Protein AF-A0A9Q3I7W2-F1 (afdb_monomer)

Radius of gyration: 20.97 Å; Cα contacts (8 Å, |Δi|>4): 285; chains: 1; bounding box: 44×53×53 Å

Secondary structure (DSSP, 8-state):
-------HHHHHHHHTTSTT------EEEEE-SS--EEEE--TTEEEEEEEEEEEEETTT-PBP--GGG--EE-EEEEGGGTEEEEGGG-SSEEEEEE-TTTS-EEEPPEE--SSEEEEEEEEEEEHHHHHHHHHHHTTTTTSSS-TT-S-TTHHHHHHHHHTT--------

Structure (mmCIF, N/CA/C/O backbone):
data_AF-A0A9Q3I7W2-F1
#
_entry.id   AF-A0A9Q3I7W2-F1
#
loop_
_atom_site.group_PDB
_atom_site.id
_atom_site.type_symbol
_atom_site.label_atom_id
_atom_site.label_alt_id
_atom_site.label_comp_id
_atom_site.label_asym_id
_atom_site.label_entity_id
_atom_site.label_seq_id
_atom_site.pdbx_PDB_ins_code
_atom_site.Cartn_x
_atom_site.Cartn_y
_atom_site.Cartn_z
_atom_site.occupancy
_atom_site.B_iso_or_equiv
_atom_site.auth_seq_id
_atom_site.auth_comp_id
_atom_site.auth_asym_id
_atom_site.auth_atom_id
_atom_site.pdbx_PDB_model_num
ATOM 1 N N . MET A 1 1 ? -6.689 -24.444 -6.269 1.00 32.31 1 MET A N 1
ATOM 2 C CA . MET A 1 1 ? -5.997 -23.303 -6.906 1.00 32.31 1 MET A CA 1
ATOM 3 C C . MET A 1 1 ? -4.706 -23.071 -6.143 1.00 32.31 1 MET A C 1
ATOM 5 O O . MET A 1 1 ? -4.776 -22.846 -4.943 1.00 32.31 1 MET A O 1
ATOM 9 N N . GLY A 1 2 ? -3.554 -23.265 -6.788 1.00 27.47 2 GLY A N 1
ATOM 10 C CA . GLY A 1 2 ? -2.246 -23.126 -6.147 1.00 27.47 2 GLY A CA 1
ATOM 11 C C . GLY A 1 2 ? -1.858 -21.657 -6.016 1.00 27.47 2 GLY A C 1
ATOM 12 O O . GLY A 1 2 ? -1.945 -20.912 -6.988 1.00 27.47 2 GLY A O 1
ATOM 13 N N . VAL A 1 3 ? -1.456 -21.244 -4.817 1.00 25.06 3 VAL A N 1
ATOM 14 C CA . VAL A 1 3 ? -0.783 -19.959 -4.596 1.00 25.06 3 VAL A CA 1
ATOM 15 C C . VAL A 1 3 ? 0.577 -20.044 -5.300 1.00 25.06 3 VAL A C 1
ATOM 17 O O . VAL A 1 3 ? 1.286 -21.025 -5.063 1.00 25.06 3 VAL A O 1
ATOM 20 N N . PRO A 1 4 ? 0.960 -19.098 -6.176 1.00 33.66 4 PRO A N 1
ATOM 21 C CA . PRO A 1 4 ? 2.277 -19.134 -6.797 1.00 33.66 4 PRO A CA 1
ATOM 22 C C . PRO A 1 4 ? 3.355 -19.014 -5.712 1.00 33.66 4 PRO A C 1
ATOM 24 O O . PRO A 1 4 ? 3.443 -18.014 -4.999 1.00 33.66 4 PRO A O 1
ATOM 27 N N . TYR A 1 5 ? 4.145 -20.075 -5.570 1.00 33.31 5 TYR A N 1
ATOM 28 C CA . TYR A 1 5 ? 5.311 -20.133 -4.700 1.00 33.31 5 TYR A CA 1
ATOM 29 C C . TYR A 1 5 ? 6.445 -19.345 -5.361 1.00 33.31 5 TYR A C 1
ATOM 31 O O . TYR A 1 5 ? 6.911 -19.703 -6.443 1.00 33.31 5 TYR A O 1
ATOM 39 N N . PHE A 1 6 ? 6.863 -18.248 -4.730 1.00 38.53 6 PHE A N 1
ATOM 40 C CA . PHE A 1 6 ? 8.053 -17.507 -5.135 1.00 38.53 6 PHE A CA 1
ATOM 41 C C . PHE A 1 6 ? 9.289 -18.291 -4.689 1.00 38.53 6 PHE A C 1
ATOM 43 O O . PHE A 1 6 ? 9.706 -18.217 -3.534 1.00 38.53 6 PHE A O 1
ATOM 50 N N . ASP A 1 7 ? 9.861 -19.058 -5.611 1.00 36.22 7 ASP A N 1
ATOM 51 C CA . ASP A 1 7 ? 11.128 -19.741 -5.391 1.00 36.22 7 ASP A CA 1
ATOM 52 C C . ASP A 1 7 ? 12.282 -18.729 -5.465 1.00 36.22 7 ASP A C 1
ATOM 54 O O . ASP A 1 7 ? 12.631 -18.219 -6.536 1.00 36.22 7 ASP A O 1
ATOM 58 N N . GLN A 1 8 ? 12.871 -18.418 -4.308 1.00 39.00 8 GLN A N 1
ATOM 59 C CA . GLN A 1 8 ? 14.031 -17.529 -4.197 1.00 39.00 8 GLN A CA 1
ATOM 60 C C . GLN A 1 8 ? 15.227 -18.025 -5.025 1.00 39.00 8 GLN A C 1
ATOM 62 O O . GLN A 1 8 ? 16.036 -17.209 -5.470 1.00 39.00 8 GLN A O 1
ATOM 67 N N . VAL A 1 9 ? 15.328 -19.332 -5.287 1.00 37.19 9 VAL A N 1
ATOM 68 C CA . VAL A 1 9 ? 16.459 -19.937 -6.005 1.00 37.19 9 VAL A CA 1
ATOM 69 C C . VAL A 1 9 ? 16.454 -19.541 -7.488 1.00 37.19 9 VAL A C 1
ATOM 71 O O . VAL A 1 9 ? 17.505 -19.244 -8.058 1.00 37.19 9 VAL A O 1
ATOM 74 N N . ASN A 1 10 ? 15.273 -19.410 -8.099 1.00 37.72 10 ASN A N 1
ATOM 75 C CA . ASN A 1 10 ? 15.135 -19.011 -9.506 1.00 37.72 10 ASN A CA 1
ATOM 76 C C . ASN A 1 10 ? 15.287 -17.497 -9.741 1.00 37.72 10 ASN A C 1
ATOM 78 O O . ASN A 1 10 ? 15.602 -17.072 -10.856 1.00 37.72 10 ASN A O 1
ATOM 82 N N . TYR A 1 11 ? 15.107 -16.668 -8.707 1.00 42.25 11 TYR A N 1
ATOM 83 C CA . TYR A 1 11 ? 15.360 -15.226 -8.794 1.00 42.25 11 TYR A CA 1
ATOM 84 C C . TYR A 1 11 ? 16.860 -14.940 -8.952 1.00 42.25 11 TYR A C 1
ATOM 86 O O . TYR A 1 11 ? 17.262 -14.184 -9.832 1.00 42.25 11 TYR A O 1
ATOM 94 N N . VAL A 1 12 ? 17.707 -15.608 -8.164 1.00 42.78 12 VAL A N 1
ATOM 95 C CA . VAL A 1 12 ? 19.165 -15.398 -8.195 1.00 42.78 12 VAL A CA 1
ATOM 96 C C . VAL A 1 12 ? 19.786 -15.919 -9.498 1.00 42.78 12 VAL A C 1
ATOM 98 O O . VAL A 1 12 ? 20.686 -15.283 -10.049 1.00 42.78 12 VAL A O 1
ATOM 101 N N . ALA A 1 13 ? 19.268 -17.025 -10.043 1.00 39.53 13 ALA A N 1
ATOM 102 C CA . ALA A 1 13 ? 19.770 -17.618 -11.284 1.00 39.53 13 ALA A CA 1
ATOM 103 C C . ALA A 1 13 ? 19.509 -16.757 -12.538 1.00 39.53 13 ALA A C 1
ATOM 105 O O . ALA A 1 13 ? 20.303 -16.790 -13.472 1.00 39.53 13 ALA A O 1
ATOM 106 N N . ASN A 1 14 ? 18.443 -15.949 -12.558 1.00 40.50 14 ASN A N 1
ATOM 107 C CA . ASN A 1 14 ? 18.150 -15.048 -13.683 1.00 40.50 14 ASN A CA 1
ATOM 108 C C . ASN A 1 14 ? 18.866 -13.689 -13.581 1.00 40.50 14 ASN A C 1
ATOM 110 O O . ASN A 1 14 ? 19.035 -12.998 -14.586 1.00 40.50 14 ASN A O 1
ATOM 114 N N . VAL A 1 15 ? 19.326 -13.306 -12.386 1.00 46.56 15 VAL A N 1
ATOM 115 C CA . VAL A 1 15 ? 20.109 -12.078 -12.168 1.00 46.56 15 VAL A CA 1
ATOM 116 C C . VAL A 1 15 ? 21.570 -12.261 -12.608 1.00 46.56 15 VAL A C 1
ATOM 118 O O . VAL A 1 15 ? 22.202 -11.303 -13.047 1.00 46.56 15 VAL A O 1
ATOM 121 N N . SER A 1 16 ? 22.106 -13.486 -12.582 1.00 42.47 16 SER A N 1
ATOM 122 C CA . SER A 1 16 ? 23.503 -13.756 -12.960 1.00 42.47 16 SER A CA 1
ATOM 123 C C . SER A 1 16 ? 23.784 -13.655 -14.467 1.00 42.47 16 SER A C 1
ATOM 125 O O . SER A 1 16 ? 24.924 -13.390 -14.843 1.00 42.47 16 SER A O 1
ATOM 127 N N . ALA A 1 17 ? 22.767 -13.788 -15.328 1.00 43.69 17 ALA A N 1
ATOM 128 C CA . ALA A 1 17 ? 22.900 -13.593 -16.778 1.00 43.69 17 ALA A CA 1
ATOM 129 C C . ALA A 1 17 ? 22.869 -12.109 -17.204 1.00 43.69 17 ALA A C 1
ATOM 131 O O . ALA A 1 17 ? 23.273 -11.779 -18.315 1.00 43.69 17 ALA A O 1
ATOM 132 N N . ASN A 1 18 ? 22.437 -11.206 -16.314 1.00 43.00 18 ASN A N 1
ATOM 133 C CA . ASN A 1 18 ? 22.419 -9.754 -16.513 1.00 43.00 18 ASN A CA 1
ATOM 134 C C . ASN A 1 18 ? 23.330 -9.075 -15.477 1.00 43.00 18 ASN A C 1
ATOM 136 O O . ASN A 1 18 ? 22.877 -8.318 -14.615 1.00 43.00 18 ASN A O 1
ATOM 140 N N . GLN A 1 19 ? 24.634 -9.352 -15.557 1.00 38.56 19 GLN A N 1
ATOM 141 C CA . GLN A 1 19 ? 25.667 -8.656 -14.782 1.00 38.56 19 GLN A CA 1
ATOM 142 C C . GLN A 1 19 ? 25.692 -7.158 -15.144 1.00 38.56 19 GLN A C 1
ATOM 144 O O . GLN A 1 19 ? 26.438 -6.722 -16.016 1.00 38.56 19 GLN A O 1
ATOM 149 N N . GLY A 1 20 ? 24.846 -6.357 -14.490 1.00 38.97 20 GLY A N 1
ATOM 150 C CA . GLY A 1 20 ? 24.839 -4.900 -14.652 1.00 38.97 20 GLY A CA 1
ATOM 151 C C . GLY A 1 20 ? 23.693 -4.134 -13.987 1.00 38.97 20 GLY A C 1
ATOM 152 O O . GLY A 1 20 ? 23.817 -2.925 -13.805 1.00 38.97 20 GLY A O 1
ATOM 153 N N . ALA A 1 21 ? 22.594 -4.780 -13.589 1.00 46.75 21 ALA A N 1
ATOM 154 C CA . ALA A 1 21 ? 21.428 -4.074 -13.054 1.00 46.75 21 ALA A CA 1
ATOM 155 C C . ALA A 1 21 ? 21.171 -4.423 -11.582 1.00 46.75 21 ALA A C 1
ATOM 157 O O . ALA A 1 21 ? 20.266 -5.186 -11.257 1.00 46.75 21 ALA A O 1
ATOM 158 N N . PHE A 1 22 ? 21.945 -3.833 -10.668 1.00 45.75 22 PHE A N 1
ATOM 159 C CA . PHE A 1 22 ? 21.457 -3.690 -9.296 1.00 45.75 22 PHE A CA 1
ATOM 160 C C . PHE A 1 22 ? 20.273 -2.719 -9.322 1.00 45.75 22 PHE A C 1
ATOM 162 O O . PHE A 1 22 ? 20.447 -1.505 -9.453 1.00 45.75 22 PHE A O 1
ATOM 169 N N . GLU A 1 23 ? 19.056 -3.247 -9.223 1.00 56.62 23 GLU A N 1
ATOM 170 C CA . GLU A 1 23 ? 17.875 -2.427 -8.976 1.00 56.62 23 GLU A CA 1
ATOM 171 C C . GLU A 1 23 ? 17.898 -1.973 -7.520 1.00 56.62 23 GLU A C 1
ATOM 173 O O . GLU A 1 23 ? 17.485 -2.687 -6.609 1.00 56.62 23 GLU A O 1
ATOM 178 N N . PHE A 1 24 ? 18.430 -0.778 -7.277 1.00 64.31 24 PHE A N 1
ATOM 179 C CA . PHE A 1 24 ? 18.349 -0.171 -5.957 1.00 64.31 24 PHE A CA 1
ATOM 180 C C . PHE A 1 24 ? 16.956 0.432 -5.762 1.00 64.31 24 PHE A C 1
ATOM 182 O O . PHE A 1 24 ? 16.428 1.115 -6.644 1.00 64.31 24 PHE A O 1
ATOM 189 N N . ALA A 1 25 ? 16.359 0.205 -4.593 1.00 69.62 25 ALA A N 1
ATOM 190 C CA . ALA A 1 25 ? 15.185 0.948 -4.156 1.00 69.62 25 ALA A CA 1
ATOM 191 C C . ALA A 1 25 ? 15.496 2.448 -4.236 1.00 69.62 25 ALA A C 1
ATOM 193 O O . ALA A 1 25 ? 16.353 2.952 -3.513 1.00 69.62 25 ALA A O 1
ATOM 194 N N . SER A 1 26 ? 14.846 3.146 -5.162 1.00 75.06 26 SER A N 1
ATOM 195 C CA . SER A 1 26 ? 15.211 4.521 -5.510 1.00 75.06 26 SER A CA 1
ATOM 196 C C . SER A 1 26 ? 14.083 5.514 -5.244 1.00 75.06 26 SER A C 1
ATOM 198 O O . SER A 1 26 ? 14.311 6.721 -5.218 1.00 75.06 26 SER A O 1
ATOM 200 N N . ALA A 1 27 ? 12.881 5.008 -4.968 1.00 81.88 27 ALA A N 1
ATOM 201 C CA . ALA A 1 27 ? 11.758 5.776 -4.465 1.00 81.88 27 ALA A CA 1
ATOM 202 C C . ALA A 1 27 ? 11.083 5.025 -3.313 1.00 81.88 27 ALA A C 1
ATOM 204 O O . ALA A 1 27 ? 10.696 3.865 -3.467 1.00 81.88 27 ALA A O 1
ATOM 205 N N . LEU A 1 28 ? 10.916 5.719 -2.187 1.00 87.25 28 LEU A N 1
ATOM 206 C CA . LEU A 1 28 ? 10.070 5.318 -1.070 1.00 87.25 28 LEU A CA 1
ATOM 207 C C . LEU A 1 28 ? 8.920 6.320 -0.971 1.00 87.25 28 LEU A C 1
ATOM 209 O O . LEU A 1 28 ? 9.136 7.530 -0.975 1.00 87.25 28 LEU A O 1
ATOM 213 N N . THR A 1 29 ? 7.702 5.809 -0.881 1.00 88.88 29 THR A N 1
ATOM 214 C CA . THR A 1 29 ? 6.490 6.602 -0.678 1.00 88.88 29 THR A CA 1
ATOM 215 C C . THR A 1 29 ? 5.776 6.122 0.570 1.00 88.88 29 THR A C 1
ATOM 217 O O . THR A 1 29 ? 5.818 4.938 0.905 1.00 88.88 29 THR A O 1
ATOM 220 N N . PHE A 1 30 ? 5.136 7.059 1.256 1.00 89.75 30 PHE A N 1
ATOM 221 C CA . PHE A 1 30 ? 4.360 6.820 2.460 1.00 89.75 30 PHE A CA 1
ATOM 222 C C . PHE A 1 30 ? 2.988 7.461 2.291 1.00 89.75 30 PHE A C 1
ATOM 224 O O . PHE A 1 30 ? 2.869 8.559 1.744 1.00 89.75 30 PHE A O 1
ATOM 231 N N . THR A 1 31 ? 1.944 6.776 2.733 1.00 88.81 31 THR A N 1
ATOM 232 C CA . THR A 1 31 ? 0.564 7.245 2.632 1.00 88.81 31 THR A CA 1
ATOM 233 C C . THR A 1 31 ? -0.172 6.933 3.927 1.00 88.81 31 THR A C 1
ATOM 235 O O . THR A 1 31 ? -0.159 5.802 4.411 1.00 88.81 31 THR A O 1
ATOM 238 N N . ILE A 1 32 ? -0.817 7.960 4.471 1.00 88.56 32 ILE A N 1
ATOM 239 C CA . ILE A 1 32 ? -1.671 7.933 5.665 1.00 88.56 32 ILE A CA 1
ATOM 240 C C . ILE A 1 32 ? -2.950 8.718 5.380 1.00 88.56 32 ILE A C 1
ATOM 242 O O . ILE A 1 32 ? -3.033 9.394 4.355 1.00 88.56 32 ILE A O 1
ATOM 246 N N . ASN A 1 33 ? -3.905 8.676 6.309 1.00 79.12 33 ASN A N 1
ATOM 247 C CA . ASN A 1 33 ? -5.151 9.441 6.278 1.00 79.12 33 ASN A CA 1
ATOM 248 C C . ASN A 1 33 ? -6.063 9.035 5.113 1.00 79.12 33 ASN A C 1
ATOM 250 O O . ASN A 1 33 ? -6.335 9.812 4.199 1.00 79.12 33 ASN A O 1
ATOM 254 N N . GLY A 1 34 ? -6.565 7.803 5.171 1.00 79.75 34 GLY A N 1
ATOM 255 C CA . GLY A 1 34 ? -7.593 7.310 4.251 1.00 79.75 34 GLY A CA 1
ATOM 256 C C . GLY A 1 34 ? -7.062 6.550 3.038 1.00 79.75 34 GLY A C 1
ATOM 257 O O . GLY A 1 34 ? -7.837 6.352 2.104 1.00 79.75 34 GLY A O 1
ATOM 258 N N . LEU A 1 35 ? -5.776 6.156 3.070 1.00 82.50 35 LEU A N 1
ATOM 259 C CA . LEU A 1 35 ? -5.046 5.321 2.103 1.00 82.50 35 LEU A CA 1
ATOM 260 C C . LEU A 1 35 ? -5.814 5.100 0.793 1.00 82.50 35 LEU A C 1
ATOM 262 O O . LEU A 1 35 ? -6.586 4.152 0.663 1.00 82.50 35 LEU A O 1
ATOM 266 N N . LYS A 1 36 ? -5.591 5.978 -0.182 1.00 89.50 36 LYS A N 1
ATOM 267 C CA . LYS A 1 36 ? -6.231 5.899 -1.492 1.00 89.50 36 LYS A CA 1
ATOM 268 C C . LYS A 1 36 ? -5.194 6.105 -2.573 1.00 89.50 36 LYS A C 1
ATOM 270 O O . LYS A 1 36 ? -4.408 7.048 -2.512 1.00 89.50 36 LYS A O 1
ATOM 275 N N . ASN A 1 37 ? -5.247 5.258 -3.589 1.00 90.75 37 ASN A N 1
ATOM 276 C CA . ASN A 1 37 ? -4.490 5.466 -4.808 1.00 90.75 37 ASN A CA 1
ATOM 277 C C . ASN A 1 37 ? -5.400 5.229 -6.009 1.00 90.75 37 ASN A C 1
ATOM 279 O O . ASN A 1 37 ? -6.220 4.313 -5.995 1.00 90.75 37 ASN A O 1
ATOM 283 N N . PHE A 1 38 ? -5.284 6.072 -7.029 1.00 92.00 38 PHE A N 1
ATOM 284 C CA . PHE A 1 38 ? -6.116 5.949 -8.219 1.00 92.00 38 PHE A CA 1
ATOM 285 C C . PHE A 1 38 ? -5.678 4.755 -9.083 1.00 92.00 38 PH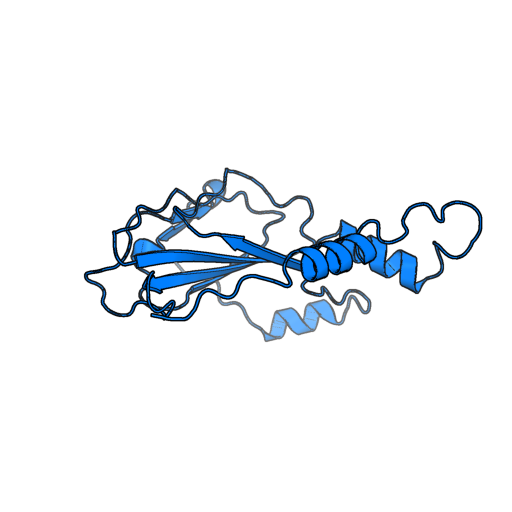E A C 1
ATOM 287 O O . PHE A 1 38 ? -4.520 4.345 -9.014 1.00 92.00 38 PHE A O 1
ATOM 294 N N . PRO A 1 39 ? -6.572 4.201 -9.916 1.00 94.19 39 PRO A N 1
ATOM 295 C CA . PRO A 1 39 ? -6.232 3.158 -10.885 1.00 94.19 39 PRO A CA 1
ATOM 296 C C . PRO A 1 39 ? -5.113 3.548 -11.850 1.00 94.19 39 PRO A C 1
ATOM 298 O O . PRO A 1 39 ? -5.225 4.541 -12.569 1.00 94.19 39 PRO A O 1
ATOM 301 N N . HIS A 1 40 ? -4.021 2.773 -11.853 1.00 94.00 40 HIS A N 1
ATOM 302 C CA . HIS A 1 40 ? -2.849 3.033 -12.690 1.00 94.00 40 HIS A CA 1
ATOM 303 C C . HIS A 1 40 ? -1.952 1.797 -12.892 1.00 94.00 40 HIS A C 1
ATOM 305 O O . HIS A 1 40 ? -2.144 0.735 -12.304 1.00 94.00 40 HIS A O 1
ATOM 311 N N . VAL A 1 41 ? -0.941 1.980 -13.746 1.00 92.69 41 VAL A N 1
ATOM 312 C CA . VAL A 1 41 ? 0.249 1.129 -13.883 1.00 92.69 41 VAL A CA 1
ATOM 313 C C . VAL A 1 41 ? 1.463 2.020 -13.636 1.00 92.69 41 VAL A C 1
ATOM 315 O O . VAL A 1 41 ? 1.525 3.145 -14.147 1.00 92.69 41 VAL A O 1
ATOM 318 N N . ASP A 1 42 ? 2.447 1.531 -12.888 1.00 88.75 42 ASP A N 1
ATOM 319 C CA . ASP A 1 42 ? 3.685 2.257 -12.606 1.00 88.75 42 ASP A CA 1
ATOM 320 C C . ASP A 1 42 ? 4.619 2.238 -13.826 1.00 88.75 42 ASP A C 1
ATOM 322 O O . ASP A 1 42 ? 5.587 1.486 -13.897 1.00 88.75 42 ASP A O 1
ATOM 326 N N . LYS A 1 43 ? 4.367 3.112 -14.803 1.00 85.75 43 LYS A N 1
ATOM 327 C CA . LYS A 1 43 ? 5.146 3.160 -16.058 1.00 85.75 43 LYS A CA 1
ATOM 328 C C . LYS A 1 43 ? 6.644 3.439 -15.874 1.00 85.75 43 LYS A C 1
ATOM 330 O O . LYS A 1 43 ? 7.429 3.172 -16.778 1.00 85.75 43 LYS A O 1
ATOM 335 N N . ASP A 1 44 ? 7.027 4.037 -14.748 1.00 81.31 44 ASP A N 1
ATOM 336 C CA . ASP A 1 44 ? 8.424 4.347 -14.425 1.00 81.31 44 ASP A CA 1
ATOM 337 C C . ASP A 1 44 ? 9.068 3.308 -13.492 1.00 81.31 44 ASP A C 1
ATOM 339 O O . ASP A 1 44 ? 10.236 3.460 -13.149 1.00 81.31 44 ASP A O 1
ATOM 343 N N . ALA A 1 45 ? 8.350 2.257 -13.080 1.00 78.25 45 ALA A N 1
ATOM 344 C CA . ALA A 1 45 ? 8.964 1.145 -12.362 1.00 78.25 45 ALA A CA 1
ATOM 345 C C . ALA A 1 45 ? 9.823 0.304 -13.318 1.00 78.25 45 ALA A C 1
ATOM 347 O O . ALA A 1 45 ? 9.480 0.098 -14.484 1.00 78.25 45 ALA A O 1
ATOM 348 N N . LEU A 1 46 ? 10.974 -0.151 -12.830 1.00 70.69 46 LEU A N 1
ATOM 349 C CA . LEU A 1 46 ? 11.902 -0.969 -13.607 1.00 70.69 46 LEU A CA 1
ATOM 350 C C . LEU A 1 46 ? 11.366 -2.391 -13.821 1.00 70.69 46 LEU A C 1
ATOM 352 O O . LEU A 1 46 ? 11.199 -2.784 -14.977 1.00 70.69 46 LEU A O 1
ATOM 356 N N . LEU A 1 47 ? 11.030 -3.090 -12.732 1.00 78.94 47 LEU A N 1
ATOM 357 C CA . LEU A 1 47 ? 10.516 -4.464 -12.749 1.00 78.94 47 LEU A CA 1
ATOM 358 C C . LEU A 1 47 ? 9.436 -4.679 -11.679 1.00 78.94 47 LEU A C 1
ATOM 360 O O . LEU A 1 47 ? 8.271 -4.898 -12.017 1.00 78.94 47 LEU A O 1
ATOM 364 N N . TYR A 1 48 ? 9.794 -4.549 -10.399 1.00 84.75 48 TYR A N 1
ATOM 365 C CA . TYR A 1 48 ? 8.892 -4.807 -9.273 1.00 84.75 48 TYR A CA 1
ATOM 366 C C . TYR A 1 48 ? 8.739 -3.594 -8.345 1.00 84.75 48 TYR A C 1
ATOM 368 O O . TYR A 1 48 ? 9.642 -2.763 -8.212 1.00 84.75 48 TYR A O 1
ATOM 376 N N . ALA A 1 49 ? 7.597 -3.525 -7.664 1.00 89.75 49 ALA A N 1
ATOM 377 C CA . ALA A 1 49 ? 7.404 -2.703 -6.475 1.00 89.75 49 ALA A CA 1
ATOM 378 C C . ALA A 1 49 ? 7.150 -3.599 -5.261 1.00 89.75 49 ALA A C 1
ATOM 380 O O . ALA A 1 49 ? 6.592 -4.690 -5.383 1.00 89.75 49 ALA A O 1
ATOM 381 N N . SER A 1 50 ? 7.551 -3.112 -4.089 1.00 91.56 50 SER A N 1
ATOM 382 C CA . SER A 1 50 ? 7.249 -3.710 -2.793 1.00 91.56 50 SER A CA 1
ATOM 383 C C . SER A 1 50 ? 6.401 -2.733 -1.995 1.00 91.56 50 SER A C 1
ATOM 385 O O . SER A 1 50 ? 6.868 -1.655 -1.634 1.00 91.56 50 SER A O 1
ATOM 387 N N . GLY A 1 51 ? 5.169 -3.117 -1.696 1.00 93.44 51 GLY A N 1
ATOM 388 C CA . GLY A 1 51 ? 4.237 -2.346 -0.883 1.00 93.44 51 GLY A CA 1
ATOM 389 C C . GLY A 1 51 ? 4.055 -2.996 0.476 1.00 93.44 51 GLY A C 1
ATOM 390 O O . GLY A 1 51 ? 3.933 -4.220 0.565 1.00 93.44 51 GLY A O 1
ATOM 391 N N . TRP A 1 52 ? 4.106 -2.198 1.537 1.00 94.69 52 TRP A N 1
ATOM 392 C CA . TRP A 1 52 ? 3.927 -2.654 2.909 1.00 94.69 52 TRP A CA 1
ATOM 393 C C . TRP A 1 52 ? 2.749 -1.922 3.543 1.00 94.69 52 TRP A C 1
ATOM 395 O O . TRP A 1 52 ? 2.626 -0.706 3.404 1.00 94.69 52 TRP A O 1
ATOM 405 N N . TRP A 1 53 ? 1.907 -2.647 4.273 1.00 94.19 53 TRP A N 1
ATOM 406 C CA . TRP A 1 53 ? 0.739 -2.084 4.941 1.00 94.19 53 TRP A CA 1
ATOM 407 C C . TRP A 1 53 ? 0.602 -2.607 6.355 1.00 94.19 53 TRP A C 1
ATOM 409 O O . TRP A 1 53 ? 0.764 -3.799 6.611 1.00 94.19 53 TRP A O 1
ATOM 419 N N . PHE A 1 54 ? 0.257 -1.715 7.270 1.00 94.00 54 PHE A N 1
ATOM 420 C CA . PHE A 1 54 ? -0.050 -2.061 8.649 1.00 94.00 54 PHE A CA 1
ATOM 421 C C . PHE A 1 54 ? -1.022 -1.043 9.224 1.00 94.00 54 PHE A C 1
ATOM 423 O O . PHE A 1 54 ? -1.090 0.107 8.787 1.00 94.00 54 PHE A O 1
ATOM 430 N N . GLN A 1 55 ? -1.775 -1.470 10.226 1.00 93.81 55 GLN A N 1
ATOM 431 C CA . GLN A 1 55 ? -2.620 -0.565 10.987 1.00 93.81 55 GLN A CA 1
ATOM 432 C C . GLN A 1 55 ? -1.845 -0.041 12.187 1.00 93.81 55 GLN A C 1
ATOM 434 O O . GLN A 1 55 ? -1.116 -0.796 12.830 1.00 93.81 55 GLN A O 1
ATOM 439 N N . ALA A 1 56 ? -1.980 1.247 12.480 1.00 93.12 56 ALA A N 1
ATOM 440 C CA . ALA A 1 56 ? -1.251 1.903 13.554 1.00 93.12 56 ALA A CA 1
ATOM 441 C C . ALA A 1 56 ? -2.189 2.715 14.438 1.00 93.12 56 ALA A C 1
ATOM 443 O O . ALA A 1 56 ? -3.109 3.378 13.953 1.00 93.12 56 ALA A O 1
ATOM 444 N N . ASP A 1 57 ? -1.926 2.693 15.737 1.00 93.31 57 ASP A N 1
ATOM 445 C CA . ASP A 1 57 ? -2.566 3.600 16.677 1.00 93.31 57 ASP A CA 1
ATOM 446 C C . ASP A 1 57 ? -2.115 5.046 16.390 1.00 93.31 57 ASP A C 1
ATOM 448 O O . ASP A 1 57 ? -0.929 5.335 16.204 1.00 93.31 57 ASP A O 1
ATOM 452 N N . LYS A 1 58 ? -3.074 5.967 16.305 1.00 92.94 58 LYS A N 1
ATOM 453 C CA . LYS A 1 58 ? -2.850 7.362 15.910 1.00 92.94 58 LYS A CA 1
ATOM 454 C C . LYS A 1 58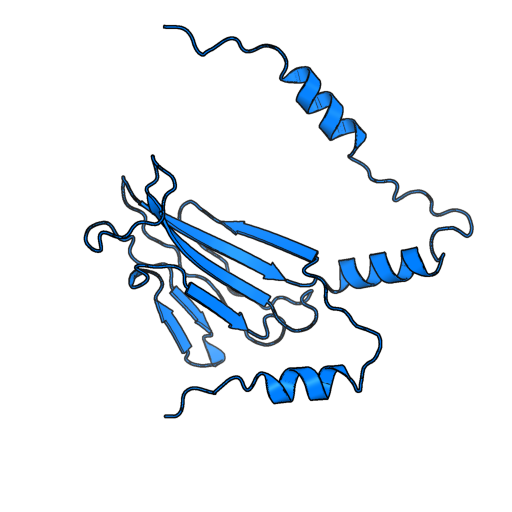 ? -2.057 8.146 16.952 1.00 92.94 58 LYS A C 1
ATOM 456 O O . LYS A 1 58 ? -1.364 9.085 16.573 1.00 92.94 58 LYS A O 1
ATOM 461 N N . GLN A 1 59 ? -2.132 7.774 18.227 1.00 93.06 59 GLN A N 1
ATOM 462 C CA . GLN A 1 59 ? -1.445 8.478 19.306 1.00 93.06 59 GLN A CA 1
ATOM 463 C C . GLN A 1 59 ? -0.026 7.940 19.495 1.00 93.06 59 GLN A C 1
ATOM 465 O O . GLN A 1 59 ? 0.944 8.690 19.469 1.00 93.06 59 GLN A O 1
ATOM 470 N N . THR A 1 60 ? 0.101 6.627 19.652 1.00 94.25 60 THR A N 1
ATOM 471 C CA . THR A 1 60 ? 1.360 5.948 19.984 1.00 94.25 60 THR A CA 1
ATOM 472 C C . THR A 1 60 ? 2.198 5.591 18.761 1.00 94.25 60 THR A C 1
ATOM 474 O O . THR A 1 60 ? 3.374 5.265 18.912 1.00 94.25 60 THR A O 1
ATOM 477 N N . ARG A 1 61 ? 1.605 5.610 17.558 1.00 91.38 61 ARG A N 1
ATOM 478 C CA . ARG A 1 61 ? 2.220 5.198 16.279 1.00 91.38 61 ARG A CA 1
ATOM 479 C C . ARG A 1 61 ? 2.700 3.744 16.243 1.00 91.38 61 ARG A C 1
ATOM 481 O O . ARG A 1 61 ? 3.385 3.342 15.306 1.00 91.38 61 ARG A O 1
ATOM 488 N N . LYS A 1 62 ? 2.321 2.936 17.234 1.00 92.50 62 LYS A N 1
ATOM 489 C CA . LYS A 1 62 ? 2.624 1.504 17.287 1.00 92.50 62 LYS A CA 1
ATOM 490 C C . LYS A 1 62 ? 1.646 0.726 16.414 1.00 92.50 62 LYS A C 1
ATOM 492 O O . LYS A 1 62 ? 0.510 1.154 16.215 1.00 92.50 62 LYS A O 1
ATOM 497 N N . ILE A 1 63 ? 2.085 -0.437 15.929 1.00 92.00 63 ILE A N 1
ATOM 498 C CA . ILE A 1 63 ? 1.216 -1.364 15.195 1.00 92.00 63 ILE A CA 1
ATOM 499 C C . ILE A 1 63 ? 0.020 -1.731 16.076 1.00 92.00 63 ILE A C 1
ATOM 501 O O . ILE A 1 63 ? 0.189 -2.178 17.215 1.00 92.00 63 ILE A O 1
ATOM 505 N N . GLN A 1 64 ? -1.175 -1.559 15.525 1.00 91.62 64 GLN A N 1
ATOM 506 C CA . GLN A 1 64 ? -2.425 -1.866 16.189 1.00 91.62 64 GLN A CA 1
ATOM 507 C C . GLN A 1 64 ? -2.680 -3.373 16.154 1.00 91.62 64 GLN A C 1
ATOM 509 O O . GLN A 1 64 ? -2.839 -3.959 15.088 1.00 91.62 64 GLN A O 1
ATOM 514 N N . ARG A 1 65 ? -2.720 -3.996 17.336 1.00 87.56 65 ARG A N 1
ATOM 515 C CA . ARG A 1 65 ? -2.910 -5.452 17.486 1.00 87.56 65 ARG A CA 1
ATOM 516 C C . ARG A 1 65 ? -4.310 -5.853 17.939 1.00 87.56 65 ARG A C 1
ATOM 518 O O . ARG A 1 65 ? -4.690 -7.007 17.782 1.00 87.56 65 ARG A O 1
ATOM 525 N N . ASP A 1 66 ? -5.066 -4.922 18.514 1.00 89.06 66 ASP A N 1
ATOM 526 C CA . ASP A 1 66 ? -6.441 -5.180 18.929 1.00 89.06 66 ASP A CA 1
ATOM 527 C C . ASP A 1 66 ? -7.375 -5.047 17.717 1.00 89.06 66 ASP A C 1
ATOM 529 O O . ASP A 1 66 ? -7.584 -3.956 17.175 1.00 89.06 66 ASP A O 1
ATOM 533 N N . VAL A 1 67 ? -7.902 -6.205 17.309 1.00 86.50 67 VAL A N 1
ATOM 534 C CA . VAL A 1 67 ? -8.734 -6.423 16.119 1.00 86.50 67 VAL A CA 1
ATOM 535 C C . VAL A 1 67 ? -10.010 -5.577 16.150 1.00 86.50 67 VAL A C 1
ATOM 537 O O . VAL A 1 67 ? -10.486 -5.144 15.103 1.00 86.50 67 VAL A O 1
ATOM 540 N N . SER A 1 68 ? -10.543 -5.282 17.340 1.00 89.19 68 SER A N 1
ATOM 541 C CA . SER A 1 68 ? -11.779 -4.501 17.491 1.00 89.19 68 SER A CA 1
ATOM 542 C C . SER A 1 68 ? -11.631 -3.038 17.067 1.00 89.19 68 SER A C 1
ATOM 544 O O . SER A 1 68 ? -12.626 -2.367 16.798 1.00 89.19 68 SER A O 1
ATOM 546 N N . LYS A 1 69 ? -10.391 -2.542 16.974 1.00 90.06 69 LYS A N 1
ATOM 547 C CA . LYS A 1 69 ? -10.081 -1.160 16.582 1.00 90.06 69 LYS A CA 1
ATOM 548 C C . LYS A 1 69 ? -9.493 -1.065 15.180 1.00 90.06 69 LYS A C 1
ATOM 550 O O . LYS A 1 69 ? -8.945 -0.023 14.829 1.00 90.06 69 LYS A O 1
ATOM 555 N N . LEU A 1 70 ? -9.563 -2.121 14.375 1.00 90.88 70 LEU A N 1
ATOM 556 C CA . LEU A 1 70 ? -9.067 -2.046 13.007 1.00 90.88 70 LEU A CA 1
ATOM 557 C C . LEU A 1 70 ? -9.953 -1.128 12.149 1.00 90.88 70 LEU A C 1
ATOM 559 O O . LEU A 1 70 ? -11.166 -1.023 12.324 1.00 90.88 70 LEU A O 1
ATOM 563 N N . CYS A 1 71 ? -9.309 -0.427 11.228 1.00 91.69 71 CYS A N 1
ATOM 564 C CA . CYS A 1 71 ? -9.924 0.305 10.134 1.00 91.69 71 CYS A CA 1
ATOM 565 C C . CYS A 1 71 ? -10.601 -0.669 9.165 1.00 91.69 71 CYS A C 1
ATOM 567 O O . CYS A 1 71 ? -10.151 -1.804 8.984 1.00 91.69 71 CYS A O 1
ATOM 569 N N . THR A 1 72 ? -11.644 -0.196 8.490 1.00 93.00 72 THR A N 1
ATOM 570 C CA . THR A 1 72 ? -12.330 -0.936 7.423 1.00 93.00 72 THR A CA 1
ATOM 571 C C . THR A 1 72 ? -11.962 -0.361 6.051 1.00 93.00 72 THR A C 1
ATOM 573 O O . THR A 1 72 ? -11.321 0.686 5.944 1.00 93.00 72 THR A O 1
ATOM 576 N N . GLY A 1 73 ? -12.326 -1.048 4.964 1.00 91.50 73 GLY A N 1
ATOM 577 C CA . GLY A 1 73 ? -11.930 -0.633 3.611 1.00 91.50 73 GLY A CA 1
ATOM 578 C C . GLY A 1 73 ? -10.440 -0.867 3.335 1.00 91.50 73 GLY A C 1
ATOM 579 O O . GLY A 1 73 ? -9.845 -1.774 3.913 1.00 91.50 73 GLY A O 1
ATOM 580 N N . GLY A 1 74 ? -9.838 -0.084 2.433 1.00 91.81 74 GLY A N 1
ATOM 581 C CA . GLY A 1 74 ? -8.412 -0.232 2.126 1.00 91.81 74 GLY A CA 1
ATOM 582 C C . GLY A 1 74 ? -8.102 -1.523 1.371 1.00 91.81 74 GLY A C 1
ATOM 583 O O . GLY A 1 74 ? -7.317 -2.335 1.842 1.00 91.81 74 GLY A O 1
ATOM 584 N N . LYS A 1 75 ? -8.735 -1.774 0.223 1.00 94.69 75 LYS A N 1
ATOM 585 C CA . LYS A 1 75 ? -8.416 -2.968 -0.579 1.00 94.69 75 LYS A CA 1
ATOM 586 C C . LYS A 1 75 ? -7.356 -2.622 -1.612 1.00 94.69 75 LYS A C 1
ATOM 588 O O . LYS A 1 75 ? -7.551 -1.671 -2.364 1.00 94.69 75 LYS A O 1
ATOM 593 N N . LEU A 1 76 ? -6.276 -3.397 -1.679 1.00 95.31 76 LEU A N 1
ATOM 594 C CA . LEU A 1 76 ? -5.371 -3.375 -2.828 1.00 95.31 76 LEU A CA 1
ATOM 595 C C . LEU A 1 76 ? -5.958 -4.288 -3.903 1.00 95.31 76 LEU A C 1
ATOM 597 O O . LEU A 1 76 ? -6.141 -5.479 -3.659 1.00 95.31 76 LEU A O 1
ATOM 601 N N . ILE A 1 77 ? -6.283 -3.733 -5.064 1.00 95.94 77 ILE A N 1
ATOM 602 C CA . ILE A 1 77 ? -7.059 -4.420 -6.098 1.00 95.94 77 ILE A CA 1
ATOM 603 C C . ILE A 1 77 ? -6.243 -4.506 -7.385 1.00 95.94 77 ILE A C 1
ATOM 605 O O . ILE A 1 77 ? -5.677 -3.508 -7.833 1.00 95.94 77 ILE A O 1
ATOM 609 N N . PHE A 1 78 ? -6.244 -5.701 -7.974 1.00 96.50 78 PHE A N 1
ATOM 610 C CA . PHE A 1 78 ? -5.679 -6.057 -9.273 1.00 96.50 78 PHE A CA 1
ATOM 611 C C . PHE A 1 78 ? -6.838 -6.547 -10.154 1.00 96.50 78 PHE A C 1
ATOM 613 O O . PHE A 1 78 ? -7.161 -7.741 -10.162 1.00 96.50 78 PHE A O 1
ATOM 620 N N . PRO A 1 79 ? -7.585 -5.622 -10.786 1.00 93.50 79 PRO A N 1
ATOM 621 C CA . PRO A 1 79 ? -8.892 -5.942 -11.350 1.00 93.50 79 PRO A CA 1
ATOM 622 C C . PRO A 1 79 ? -8.805 -6.892 -12.547 1.00 93.50 79 PRO A C 1
ATOM 624 O O . PRO A 1 79 ? -9.690 -7.729 -12.709 1.00 93.50 79 PRO A O 1
ATOM 627 N N . ASN A 1 80 ? -7.742 -6.800 -13.350 1.00 94.81 80 ASN A N 1
ATOM 628 C CA . ASN A 1 80 ? -7.558 -7.642 -14.535 1.00 94.81 80 ASN A CA 1
ATOM 629 C C . ASN A 1 80 ? -7.164 -9.078 -14.161 1.00 94.81 80 ASN A C 1
ATOM 631 O O . ASN A 1 80 ? -7.401 -10.015 -14.915 1.00 94.81 80 ASN A O 1
ATOM 635 N N . GLU A 1 81 ? -6.584 -9.246 -12.979 1.00 94.19 81 GLU A N 1
ATOM 636 C CA . GLU A 1 81 ? -6.136 -10.516 -12.422 1.00 94.19 81 GLU A CA 1
ATOM 637 C C . GLU A 1 81 ? -7.204 -11.142 -11.510 1.00 94.19 81 GLU A C 1
ATOM 639 O O . GLU A 1 81 ? -6.971 -12.197 -10.921 1.00 94.19 81 GLU A O 1
ATOM 644 N N . HIS A 1 82 ? -8.372 -10.497 -11.376 1.00 92.75 82 HIS A N 1
ATOM 645 C CA . HIS A 1 82 ? -9.468 -10.903 -10.489 1.00 92.75 82 HIS A CA 1
ATOM 646 C C . HIS A 1 82 ? -9.009 -11.171 -9.049 1.00 92.75 82 HIS A C 1
ATOM 648 O O . HIS A 1 82 ? -9.519 -12.057 -8.360 1.00 92.75 82 HIS A O 1
ATOM 654 N N . PHE A 1 83 ? -8.035 -10.385 -8.592 1.00 91.19 83 PHE A N 1
ATOM 655 C CA . PHE A 1 83 ? -7.369 -10.574 -7.316 1.00 91.19 83 PHE A CA 1
ATOM 656 C C . PHE A 1 83 ? -7.427 -9.298 -6.477 1.00 91.19 83 PHE A C 1
ATOM 658 O O . PHE A 1 83 ? -7.328 -8.178 -6.981 1.00 91.19 83 PHE A O 1
ATOM 665 N N . LEU A 1 84 ? -7.587 -9.466 -5.165 1.00 94.62 84 LEU A N 1
ATOM 666 C CA . LEU A 1 84 ? -7.520 -8.366 -4.214 1.00 94.62 84 LEU A CA 1
ATOM 667 C C . LEU A 1 84 ? -6.937 -8.819 -2.883 1.00 94.62 84 LEU A C 1
ATOM 669 O O . LEU A 1 84 ? -7.050 -9.982 -2.492 1.00 94.62 84 LEU A O 1
ATOM 673 N N . ILE A 1 85 ? -6.370 -7.858 -2.166 1.00 93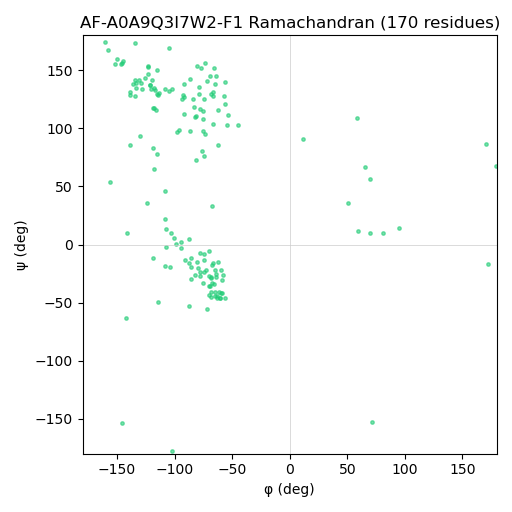.81 85 ILE A N 1
ATOM 674 C CA . ILE A 1 85 ? -5.892 -8.008 -0.798 1.00 93.81 85 ILE A CA 1
ATOM 675 C C . ILE A 1 85 ? -6.698 -7.051 0.076 1.00 93.81 85 ILE A C 1
ATOM 677 O O . ILE A 1 85 ? -6.670 -5.833 -0.109 1.00 93.81 85 ILE A O 1
ATOM 681 N N . ASP A 1 86 ? -7.440 -7.618 1.022 1.00 93.44 86 ASP A N 1
ATOM 682 C CA . ASP A 1 86 ? -8.268 -6.877 1.969 1.00 93.44 86 ASP A CA 1
ATOM 683 C C . ASP A 1 86 ? -7.441 -6.455 3.192 1.00 93.44 86 ASP A C 1
ATOM 685 O O . ASP A 1 86 ? -7.232 -7.244 4.117 1.00 93.44 86 ASP A O 1
ATOM 689 N N . LEU A 1 87 ? -6.956 -5.207 3.203 1.00 92.19 87 LEU A N 1
ATOM 690 C CA . LEU A 1 87 ? -6.087 -4.706 4.275 1.00 92.19 87 LEU A CA 1
ATOM 691 C C . LEU A 1 87 ? -6.854 -4.429 5.576 1.00 92.19 87 LEU A C 1
ATOM 693 O O . LEU A 1 87 ? -6.230 -4.307 6.632 1.00 92.19 87 LEU A O 1
ATOM 697 N N . SER A 1 88 ? -8.192 -4.387 5.550 1.00 89.69 88 SER A N 1
ATOM 698 C CA . SER A 1 88 ? -8.993 -4.284 6.781 1.00 89.69 88 SER A CA 1
ATOM 699 C C . SER A 1 88 ? -8.833 -5.505 7.685 1.00 89.69 88 SER A C 1
ATOM 701 O O . SER A 1 88 ? -8.954 -5.408 8.903 1.00 89.69 88 SER A O 1
ATOM 703 N N . LYS A 1 89 ? -8.476 -6.650 7.095 1.00 86.38 89 LYS A N 1
ATOM 704 C CA . LYS A 1 89 ? -8.197 -7.902 7.806 1.00 86.38 89 LYS A CA 1
ATOM 705 C C . LYS A 1 89 ? -6.743 -8.010 8.263 1.00 86.38 89 LYS A C 1
ATOM 707 O O . LYS A 1 89 ? -6.341 -9.040 8.791 1.00 86.38 89 LYS A O 1
ATOM 712 N N . CYS A 1 90 ? -5.943 -6.963 8.066 1.00 82.88 90 CYS A N 1
ATOM 713 C CA . CYS A 1 90 ? -4.551 -6.924 8.478 1.00 82.88 90 CYS A CA 1
ATOM 714 C C . CYS A 1 90 ? -4.418 -6.552 9.961 1.00 82.88 90 CYS A C 1
ATOM 716 O O . CYS A 1 90 ? -4.629 -5.403 10.341 1.00 82.88 90 CYS A O 1
ATOM 718 N N . HIS A 1 91 ? -4.013 -7.517 10.786 1.00 82.44 91 HIS A N 1
ATOM 719 C CA . HIS A 1 91 ? -3.703 -7.337 12.214 1.00 82.44 91 HIS A CA 1
ATOM 720 C C . HIS A 1 91 ? -2.185 -7.304 12.497 1.00 82.44 91 HIS A C 1
ATOM 722 O O . HIS A 1 91 ? -1.752 -7.368 13.648 1.00 82.44 91 HIS A O 1
ATOM 728 N N . ALA A 1 92 ? -1.364 -7.233 11.444 1.00 86.44 92 ALA A N 1
ATOM 729 C CA . ALA A 1 92 ? 0.096 -7.215 11.507 1.00 86.44 92 ALA A CA 1
ATOM 730 C C . ALA A 1 92 ? 0.682 -6.336 10.382 1.00 86.44 92 ALA A C 1
ATOM 732 O O . ALA A 1 92 ? 0.038 -5.394 9.927 1.00 86.44 92 ALA A O 1
ATOM 733 N N . LEU A 1 93 ? 1.915 -6.615 9.957 1.00 91.19 93 LEU A N 1
ATOM 734 C CA . LEU A 1 93 ? 2.505 -6.052 8.745 1.00 91.19 93 LEU A CA 1
ATOM 735 C C . LEU A 1 93 ? 2.230 -6.998 7.571 1.00 91.19 93 LEU A C 1
ATOM 737 O O . LEU A 1 93 ? 2.563 -8.179 7.645 1.00 91.19 93 LEU A O 1
ATOM 741 N N . ILE A 1 94 ? 1.664 -6.479 6.486 1.00 91.94 94 ILE A N 1
ATOM 742 C CA . ILE A 1 94 ? 1.576 -7.164 5.193 1.00 91.94 94 ILE A CA 1
ATOM 743 C C . ILE A 1 94 ? 2.637 -6.581 4.272 1.00 91.94 94 ILE A C 1
ATOM 745 O O . ILE A 1 94 ? 2.737 -5.364 4.144 1.00 91.94 94 ILE A O 1
ATOM 749 N N . GLN A 1 95 ? 3.376 -7.450 3.587 1.00 94.38 95 GLN A N 1
ATOM 750 C CA . GLN A 1 95 ? 4.252 -7.094 2.477 1.00 94.38 95 GLN A CA 1
ATOM 751 C C . GLN A 1 95 ? 3.754 -7.784 1.208 1.00 94.38 95 GLN A C 1
ATOM 753 O O . GLN A 1 95 ? 3.484 -8.983 1.212 1.00 94.38 95 GLN A O 1
ATOM 758 N N . VAL A 1 96 ? 3.667 -7.030 0.114 1.00 92.62 96 VAL A N 1
ATOM 759 C CA . VAL A 1 96 ? 3.320 -7.541 -1.216 1.00 92.62 96 VAL A CA 1
ATOM 760 C C . VAL A 1 96 ? 4.373 -7.064 -2.198 1.00 92.62 96 VAL A C 1
ATOM 762 O O . VAL A 1 96 ? 4.728 -5.887 -2.207 1.00 92.62 96 VAL A O 1
ATOM 765 N N . VAL A 1 97 ? 4.848 -7.974 -3.042 1.00 92.06 97 VAL A N 1
ATOM 766 C CA . VAL A 1 97 ? 5.731 -7.663 -4.167 1.00 92.06 97 VAL A CA 1
ATOM 767 C C . VAL A 1 97 ? 4.975 -7.972 -5.450 1.00 92.06 97 VAL A C 1
ATOM 769 O O . VAL A 1 97 ? 4.412 -9.056 -5.584 1.00 92.06 97 VAL A O 1
ATOM 772 N N . TRP A 1 98 ? 4.931 -7.023 -6.383 1.00 92.06 98 TRP A N 1
ATOM 773 C CA . TRP A 1 98 ? 4.243 -7.211 -7.663 1.00 92.06 98 TRP A CA 1
ATOM 774 C C . TRP A 1 98 ? 4.957 -6.490 -8.801 1.00 92.06 98 TRP A C 1
ATOM 776 O O . TRP A 1 98 ? 5.697 -5.526 -8.588 1.00 92.06 98 TRP A O 1
ATOM 786 N N . ALA A 1 99 ? 4.734 -6.964 -10.029 1.00 90.81 99 ALA A N 1
ATOM 787 C CA . ALA A 1 99 ? 5.242 -6.336 -11.244 1.00 90.81 99 ALA A CA 1
ATOM 788 C C . ALA A 1 99 ? 4.437 -5.061 -11.548 1.00 90.81 99 ALA A C 1
ATOM 790 O O . ALA A 1 99 ? 3.552 -5.057 -12.405 1.00 90.81 99 ALA A O 1
ATOM 791 N N . SER A 1 100 ? 4.691 -3.977 -10.809 1.00 90.25 100 SER A N 1
ATOM 792 C CA . SER A 1 100 ? 3.853 -2.767 -10.827 1.00 90.25 100 SER A CA 1
ATOM 793 C C . SER A 1 100 ? 3.839 -2.027 -12.164 1.00 90.25 100 SER A C 1
ATOM 795 O O . SER A 1 100 ? 2.879 -1.313 -12.455 1.00 90.25 100 SER A O 1
ATOM 797 N N . GLY A 1 101 ? 4.864 -2.234 -12.998 1.00 88.69 101 GLY A N 1
ATOM 798 C CA . GLY A 1 101 ? 4.914 -1.748 -14.379 1.00 88.69 101 GLY A CA 1
ATOM 799 C C . GLY A 1 101 ? 4.100 -2.578 -15.379 1.00 88.69 101 GLY A C 1
ATOM 800 O O . GLY A 1 101 ? 3.965 -2.163 -16.526 1.00 88.69 101 GLY A O 1
ATOM 801 N N . THR A 1 102 ? 3.559 -3.726 -14.957 1.00 89.75 102 THR A N 1
ATOM 802 C CA . THR A 1 102 ? 2.747 -4.628 -15.794 1.00 89.75 102 THR A CA 1
ATOM 803 C C . THR A 1 102 ? 1.309 -4.705 -15.296 1.00 89.75 102 THR A C 1
ATOM 805 O O . THR A 1 102 ? 0.378 -4.527 -16.077 1.00 89.75 102 THR A O 1
ATOM 808 N N . PHE A 1 103 ? 1.115 -4.939 -13.997 1.00 91.94 103 PHE A N 1
ATOM 809 C CA . PHE A 1 103 ? -0.214 -5.144 -13.431 1.00 91.94 103 PHE A CA 1
ATOM 810 C C . PHE A 1 103 ? -0.899 -3.820 -13.108 1.00 91.94 103 PHE A C 1
ATOM 812 O O . PHE A 1 103 ? -0.367 -2.981 -12.374 1.00 91.94 103 PHE A O 1
ATOM 819 N N . PHE A 1 104 ? -2.101 -3.647 -13.653 1.00 94.19 104 PHE A N 1
ATOM 820 C CA . PHE A 1 104 ? -2.974 -2.530 -13.321 1.00 94.19 104 PHE A CA 1
ATOM 821 C C . PHE A 1 104 ? -3.464 -2.696 -11.885 1.00 94.19 104 PHE A C 1
ATOM 823 O O . PHE A 1 104 ? -3.929 -3.769 -11.512 1.00 94.19 104 PHE A O 1
ATOM 830 N N . HIS A 1 105 ? -3.338 -1.657 -11.065 1.00 95.12 105 HIS A N 1
ATOM 831 C CA . HIS A 1 105 ? -3.647 -1.759 -9.644 1.00 95.12 105 HIS A CA 1
ATOM 832 C C . HIS A 1 105 ? -4.145 -0.441 -9.052 1.00 95.12 105 HIS A C 1
ATOM 834 O O . HIS A 1 105 ? -3.925 0.645 -9.599 1.00 95.12 105 HIS A O 1
ATOM 840 N N . TYR A 1 106 ? -4.837 -0.542 -7.918 1.00 95.00 106 TYR A N 1
ATOM 841 C CA . TYR A 1 106 ? -5.260 0.603 -7.111 1.00 95.00 106 TYR A CA 1
ATOM 842 C C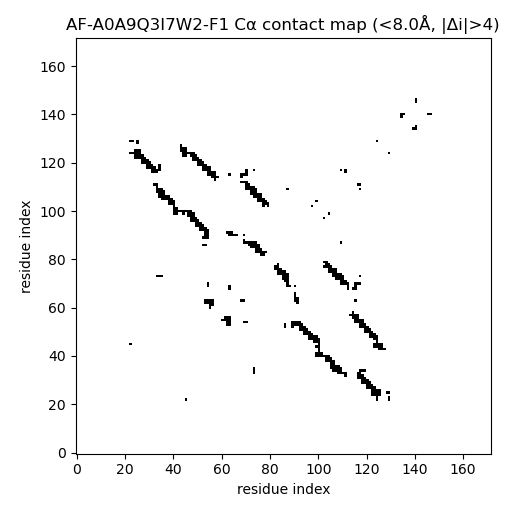 . TYR A 1 106 ? -5.531 0.223 -5.664 1.00 95.00 106 TYR A C 1
ATOM 844 O O . TYR A 1 106 ? -5.641 -0.955 -5.324 1.00 95.00 106 TYR A O 1
ATOM 852 N N . THR A 1 107 ? -5.657 1.243 -4.815 1.00 94.50 107 THR A N 1
ATOM 853 C CA . THR A 1 107 ? -6.086 1.064 -3.430 1.00 94.50 107 THR A CA 1
ATOM 854 C C . THR A 1 107 ? -7.375 1.829 -3.199 1.00 94.50 107 THR A C 1
ATOM 856 O O . THR A 1 107 ? -7.398 3.059 -3.311 1.00 94.50 107 THR A O 1
ATOM 859 N N . ASP A 1 108 ? -8.436 1.096 -2.872 1.00 93.50 108 ASP A N 1
ATOM 860 C CA . ASP A 1 108 ? -9.690 1.691 -2.420 1.00 93.50 108 ASP A CA 1
ATOM 861 C C . ASP A 1 108 ? -9.481 2.431 -1.097 1.00 93.50 108 ASP A C 1
ATOM 863 O O . ASP A 1 108 ? -8.719 1.950 -0.258 1.00 93.50 108 ASP A O 1
ATOM 867 N N . PRO A 1 109 ? -10.182 3.555 -0.870 1.00 92.69 109 PRO A N 1
ATOM 868 C CA . PRO A 1 109 ? -10.028 4.332 0.351 1.00 92.69 109 PRO A CA 1
ATOM 869 C C . PRO A 1 109 ? -10.278 3.483 1.602 1.00 92.69 109 PRO A C 1
ATOM 871 O O . PRO A 1 109 ? -11.208 2.669 1.662 1.00 92.69 109 PRO A O 1
ATOM 874 N N . SER A 1 110 ? -9.460 3.699 2.628 1.00 92.69 110 SER A N 1
ATOM 875 C CA . SER A 1 110 ? -9.700 3.143 3.959 1.00 92.69 110 SER A CA 1
ATOM 876 C C . SER A 1 110 ? -10.606 4.054 4.781 1.00 92.69 110 SER A C 1
ATOM 878 O O . SER A 1 110 ? -10.474 5.277 4.749 1.00 92.69 110 SER A O 1
ATOM 880 N N . GLN A 1 111 ? -11.484 3.456 5.578 1.00 93.31 111 GLN A N 1
ATOM 881 C CA . GLN A 1 111 ? -12.279 4.143 6.588 1.00 93.31 111 GLN A CA 1
ATOM 882 C C . GLN A 1 111 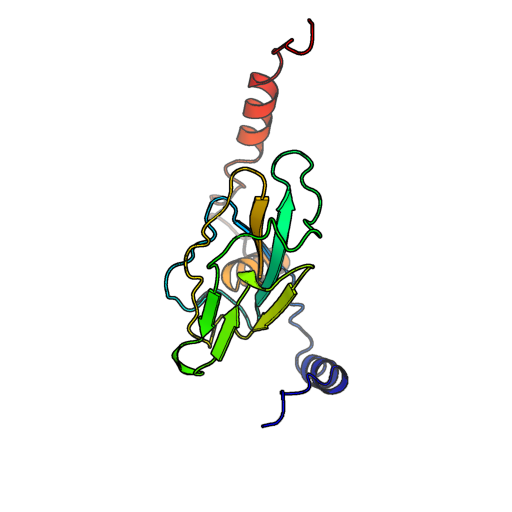? -11.566 4.013 7.930 1.00 93.31 111 GLN A C 1
ATOM 884 O O . GLN A 1 111 ? -11.623 2.986 8.610 1.00 93.31 111 GLN A O 1
ATOM 889 N N . GLU A 1 112 ? -10.837 5.065 8.278 1.00 91.69 112 GLU A N 1
ATOM 890 C CA . GLU A 1 112 ? -10.140 5.139 9.553 1.00 91.69 112 GLU A CA 1
ATOM 891 C C . GLU A 1 112 ? -11.098 5.464 10.696 1.00 91.69 112 GLU A C 1
ATOM 893 O O . GLU A 1 112 ? -12.096 6.163 10.517 1.00 91.69 112 GLU A O 1
ATOM 898 N N . ASN A 1 113 ? -10.760 5.010 11.900 1.00 90.56 113 ASN A N 1
ATOM 899 C CA . ASN A 1 113 ? -11.496 5.371 13.107 1.00 90.56 113 ASN A CA 1
ATOM 900 C C . ASN A 1 113 ? -10.735 6.443 13.911 1.00 90.56 113 ASN A C 1
ATOM 902 O O . ASN A 1 113 ? -9.694 6.962 13.491 1.00 90.56 113 ASN A O 1
ATOM 906 N N . LYS A 1 114 ? -11.285 6.826 15.069 1.00 92.19 114 LYS A N 1
ATOM 907 C CA . LYS A 1 114 ? -10.709 7.883 15.917 1.00 92.19 114 LYS A CA 1
ATOM 908 C C . LYS A 1 114 ? -9.326 7.524 16.467 1.00 92.19 114 LYS A C 1
ATOM 910 O O . LYS A 1 114 ? -8.534 8.425 16.714 1.00 92.19 114 LYS A O 1
ATOM 915 N N . THR A 1 115 ? -9.032 6.238 16.648 1.00 93.31 115 THR A N 1
ATOM 916 C CA . THR A 1 115 ? -7.817 5.769 17.331 1.00 93.31 115 THR A CA 1
ATOM 917 C C . THR A 1 115 ? -6.801 5.135 16.396 1.00 93.31 115 THR A C 1
ATOM 919 O O . THR A 1 115 ? -5.637 5.037 16.755 1.00 93.31 115 THR A O 1
ATOM 922 N N . THR A 1 116 ? -7.199 4.715 15.200 1.00 93.75 116 THR A N 1
ATOM 923 C CA . THR A 1 116 ? -6.390 3.860 14.328 1.00 93.75 116 THR A CA 1
ATOM 924 C C . THR A 1 116 ? -6.414 4.382 12.899 1.00 93.75 116 THR A C 1
ATOM 926 O O . THR A 1 116 ? -7.435 4.882 12.422 1.00 93.75 116 THR A O 1
ATOM 929 N N . MET A 1 117 ? -5.265 4.294 12.231 1.00 93.62 117 MET A N 1
ATOM 930 C CA . MET A 1 117 ? -5.068 4.618 10.817 1.00 93.62 117 MET A CA 1
ATOM 931 C C . MET A 1 117 ? -4.494 3.419 10.064 1.00 93.62 117 MET A C 1
ATOM 933 O O . MET A 1 117 ? -3.758 2.615 10.645 1.00 93.62 117 MET A O 1
ATOM 937 N N . LEU A 1 118 ? -4.778 3.337 8.765 1.00 94.00 118 LEU A N 1
ATOM 938 C CA . LEU A 1 118 ? -4.107 2.405 7.866 1.00 94.00 118 LEU A CA 1
ATOM 939 C C . LEU A 1 118 ? -2.918 3.113 7.214 1.00 94.00 118 LEU A C 1
ATOM 941 O O . LEU A 1 118 ? -3.062 4.170 6.601 1.00 94.00 118 LEU A O 1
ATOM 945 N N . VAL A 1 119 ? -1.742 2.513 7.349 1.00 93.25 119 VAL A N 1
ATOM 946 C CA . VAL A 1 119 ? -0.487 3.033 6.815 1.00 93.25 119 VAL A CA 1
ATOM 947 C C . VAL A 1 119 ? -0.096 2.226 5.588 1.00 93.25 119 VAL A C 1
ATOM 949 O O . VAL A 1 119 ? -0.103 0.996 5.633 1.00 93.25 119 VAL A O 1
ATOM 952 N N . GLY A 1 120 ? 0.266 2.916 4.510 1.00 93.69 120 GLY A N 1
ATOM 953 C CA . GLY A 1 120 ? 0.858 2.322 3.317 1.00 93.69 120 GLY A CA 1
ATOM 954 C C . GLY A 1 120 ? 2.264 2.851 3.073 1.00 93.69 120 GLY A C 1
ATOM 955 O O . GLY A 1 120 ? 2.512 4.053 3.133 1.00 93.69 120 GLY A O 1
ATOM 956 N N . LEU A 1 121 ? 3.178 1.946 2.766 1.00 93.38 121 LEU A N 1
ATOM 957 C CA . LEU A 1 121 ? 4.522 2.220 2.279 1.00 93.38 121 LEU A CA 1
ATOM 958 C C . LEU A 1 121 ? 4.652 1.574 0.906 1.00 93.38 121 LEU A C 1
ATOM 960 O O . LEU A 1 121 ? 4.169 0.464 0.701 1.00 93.38 121 LEU A O 1
ATOM 964 N N . SER A 1 122 ? 5.324 2.227 -0.031 1.00 91.62 122 SER A N 1
ATOM 965 C CA . SER A 1 122 ? 5.680 1.591 -1.299 1.00 91.62 122 SER A CA 1
ATOM 96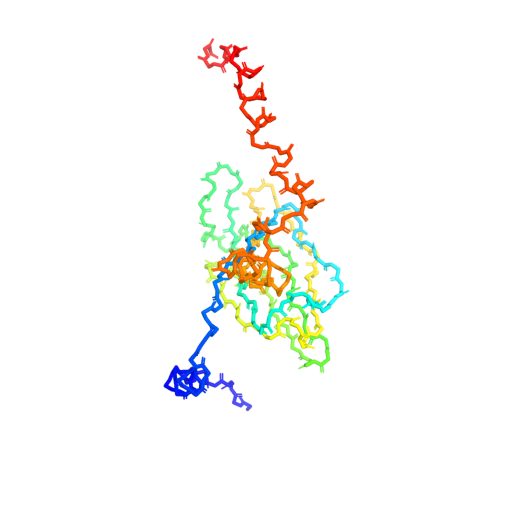6 C C . SER A 1 122 ? 7.090 1.964 -1.711 1.00 91.62 122 SER A C 1
ATOM 968 O O . SER A 1 122 ? 7.471 3.136 -1.695 1.00 91.62 122 SER A O 1
ATOM 970 N N . ILE A 1 123 ? 7.854 0.936 -2.059 1.00 89.38 123 ILE A N 1
ATOM 971 C CA . ILE A 1 123 ? 9.241 0.996 -2.488 1.00 89.38 123 ILE A CA 1
ATOM 972 C C . ILE A 1 123 ? 9.300 0.526 -3.935 1.00 89.38 123 ILE A C 1
ATOM 974 O O . ILE A 1 123 ? 8.810 -0.555 -4.265 1.00 89.38 123 ILE A O 1
ATOM 978 N N . LYS A 1 124 ? 9.941 1.315 -4.797 1.00 86.69 124 LYS A N 1
ATOM 979 C CA . LYS A 1 124 ? 10.190 0.931 -6.189 1.00 86.69 124 LYS A CA 1
ATOM 980 C C . LYS A 1 124 ? 11.528 1.438 -6.702 1.00 86.69 124 LYS A C 1
ATOM 982 O O . LYS A 1 124 ? 12.077 2.425 -6.205 1.00 86.69 124 LYS A O 1
ATOM 987 N N . CYS A 1 125 ? 12.034 0.777 -7.737 1.00 81.88 125 CYS A N 1
ATOM 988 C CA . CYS A 1 125 ? 13.143 1.287 -8.529 1.00 81.88 125 CYS A CA 1
ATOM 989 C C . CYS A 1 125 ? 12.590 2.088 -9.720 1.00 81.88 125 CYS A C 1
ATOM 991 O O . CYS A 1 125 ? 11.960 1.530 -10.618 1.00 81.88 125 CYS A O 1
ATOM 993 N N . SER A 1 126 ? 12.797 3.408 -9.720 1.00 80.44 126 SER A N 1
ATOM 994 C CA . SER A 1 126 ? 12.480 4.285 -10.854 1.00 80.44 126 SER A CA 1
ATOM 995 C C . SER A 1 126 ? 13.504 4.121 -11.980 1.00 80.44 126 SER A C 1
ATOM 997 O O . SER A 1 126 ? 14.704 4.348 -11.786 1.00 80.44 126 SER A O 1
ATOM 999 N N . ARG A 1 127 ? 13.021 3.822 -13.191 1.00 76.38 127 ARG A N 1
ATOM 1000 C CA . ARG A 1 127 ? 13.824 3.736 -14.420 1.00 76.38 127 ARG A CA 1
ATOM 1001 C C . ARG A 1 127 ? 14.516 5.060 -14.727 1.00 76.38 127 ARG A C 1
ATOM 1003 O O . ARG A 1 127 ? 15.689 5.076 -15.105 1.00 76.38 127 ARG A O 1
ATOM 1010 N N . ARG A 1 128 ? 13.819 6.186 -14.548 1.00 76.31 128 ARG A N 1
ATOM 1011 C CA . ARG A 1 128 ? 14.402 7.529 -14.716 1.00 76.31 128 ARG A CA 1
ATOM 1012 C C . ARG A 1 128 ? 15.565 7.775 -13.765 1.00 76.31 128 ARG A C 1
ATOM 1014 O O . ARG A 1 128 ? 16.592 8.297 -14.204 1.00 76.31 128 ARG A O 1
ATOM 1021 N N . LEU A 1 129 ? 15.415 7.424 -12.489 1.00 73.19 129 LEU A N 1
ATOM 1022 C CA . LEU A 1 129 ? 16.462 7.651 -11.495 1.00 73.19 129 LEU A CA 1
ATOM 1023 C C . LEU A 1 129 ? 17.663 6.730 -11.730 1.00 73.19 129 LEU A C 1
ATOM 1025 O O . LEU A 1 129 ? 18.791 7.219 -11.765 1.00 73.19 129 LEU A O 1
ATOM 1029 N N . ALA A 1 130 ? 17.427 5.448 -12.020 1.00 75.44 130 ALA A N 1
ATOM 1030 C CA . ALA A 1 130 ? 18.483 4.513 -12.406 1.00 75.44 130 ALA A CA 1
ATOM 1031 C C . ALA A 1 130 ? 19.277 5.022 -13.623 1.00 75.44 130 ALA A C 1
ATOM 1033 O O . ALA A 1 130 ? 20.505 5.091 -13.586 1.00 75.44 130 ALA A O 1
ATOM 1034 N N . LYS A 1 131 ? 18.586 5.499 -14.669 1.00 75.62 131 LYS A N 1
ATOM 1035 C CA . LYS A 1 131 ? 19.227 6.072 -15.865 1.00 75.62 131 LYS A CA 1
ATOM 1036 C C . LYS A 1 131 ? 20.064 7.314 -15.549 1.00 75.62 131 LYS A C 1
ATOM 1038 O O . LYS A 1 131 ? 21.145 7.471 -16.112 1.00 75.62 131 LYS A O 1
ATOM 1043 N N . LYS A 1 132 ? 19.587 8.208 -14.676 1.00 77.38 132 LYS A N 1
ATOM 1044 C CA . LYS A 1 132 ? 20.358 9.392 -14.254 1.00 77.38 132 LYS A CA 1
ATOM 1045 C C . LYS A 1 132 ? 21.619 8.999 -13.487 1.00 77.38 132 LYS A C 1
ATOM 1047 O O . LYS A 1 132 ? 22.682 9.541 -13.780 1.00 77.38 132 LYS A O 1
ATOM 1052 N N . MET A 1 133 ? 21.511 8.050 -12.557 1.00 74.44 133 MET A N 1
ATOM 1053 C CA . MET A 1 133 ? 22.656 7.557 -11.786 1.00 74.44 133 MET A CA 1
ATOM 1054 C C . MET A 1 133 ? 23.694 6.889 -12.688 1.00 74.44 133 MET A C 1
ATOM 1056 O O . MET A 1 133 ? 24.873 7.219 -12.592 1.00 74.44 133 MET A O 1
ATOM 1060 N N . TRP A 1 134 ? 23.254 6.057 -13.636 1.00 77.88 134 TRP A N 1
ATOM 1061 C CA . TRP A 1 134 ? 24.133 5.444 -14.634 1.00 77.88 134 TRP A CA 1
ATOM 1062 C C . TRP A 1 134 ? 24.840 6.490 -15.505 1.00 77.88 134 TRP A C 1
ATOM 1064 O O . TRP A 1 134 ? 26.054 6.442 -15.674 1.00 77.88 134 TRP A O 1
ATOM 1074 N N . ARG A 1 135 ? 24.113 7.495 -16.014 1.00 70.94 135 ARG A N 1
ATOM 1075 C CA . ARG A 1 135 ? 24.715 8.590 -16.799 1.00 70.94 135 ARG A CA 1
ATOM 1076 C C . ARG A 1 135 ? 25.771 9.342 -15.987 1.00 70.94 135 ARG A C 1
ATOM 1078 O O . ARG A 1 135 ? 26.839 9.645 -16.510 1.00 70.94 135 ARG A O 1
ATOM 1085 N N . LYS A 1 136 ? 25.495 9.613 -14.708 1.00 74.50 136 LYS A N 1
ATOM 1086 C CA . LYS A 1 136 ? 26.449 10.273 -13.809 1.00 74.50 136 LYS A CA 1
ATOM 1087 C C . LYS A 1 136 ? 27.704 9.431 -13.587 1.00 74.50 136 LYS A C 1
ATOM 1089 O O . LYS A 1 136 ? 28.793 9.973 -13.711 1.00 74.50 136 LYS A O 1
ATOM 1094 N N . SER A 1 137 ? 27.573 8.130 -13.322 1.00 72.62 137 SER A N 1
ATOM 1095 C CA . SER A 1 137 ? 28.734 7.256 -13.093 1.00 72.62 137 SER A CA 1
ATOM 1096 C C . SER A 1 137 ? 29.612 7.057 -14.334 1.00 72.62 137 SER A C 1
ATOM 1098 O O . SER A 1 137 ? 30.744 6.614 -14.202 1.00 72.62 137 SER A O 1
ATOM 1100 N N . HIS A 1 138 ? 29.105 7.388 -15.525 1.00 75.38 138 HIS A N 1
ATOM 1101 C CA . HIS A 1 138 ? 29.824 7.291 -16.799 1.00 75.38 138 HIS A CA 1
ATOM 1102 C C . HIS A 1 138 ? 30.205 8.669 -17.372 1.00 75.38 138 HIS A C 1
ATOM 1104 O O . HIS A 1 138 ? 30.383 8.806 -18.579 1.00 75.38 138 HIS A O 1
ATOM 1110 N N . GLY A 1 139 ? 30.274 9.714 -16.537 1.00 73.88 139 GLY A N 1
ATOM 1111 C CA . GLY A 1 139 ? 30.806 11.025 -16.935 1.00 73.88 139 GLY A CA 1
ATOM 1112 C C . GLY A 1 139 ? 29.948 11.821 -17.928 1.00 73.88 139 GLY A C 1
ATOM 1113 O O . GLY A 1 139 ? 30.380 12.867 -18.405 1.00 73.88 139 GLY A O 1
ATOM 1114 N N . TYR A 1 140 ? 28.705 11.401 -18.216 1.00 68.19 140 TYR A N 1
ATOM 1115 C CA . TYR A 1 140 ? 27.835 12.063 -19.209 1.00 68.19 140 TYR A CA 1
ATOM 1116 C C . TYR A 1 140 ? 27.482 13.519 -18.864 1.00 68.19 140 TYR A C 1
ATOM 1118 O O . TYR A 1 140 ? 26.949 14.228 -19.713 1.00 68.19 140 TYR A O 1
ATOM 1126 N N . TYR A 1 141 ? 27.709 13.949 -17.622 1.00 65.00 141 TYR A N 1
ATOM 1127 C CA . TYR A 1 141 ? 27.427 15.309 -17.160 1.00 65.00 141 TYR A CA 1
ATOM 1128 C C . TYR A 1 141 ? 28.694 16.149 -16.931 1.00 65.00 141 TYR A C 1
ATOM 1130 O O . TYR A 1 141 ? 28.571 17.322 -16.589 1.00 65.00 141 TYR A O 1
ATOM 1138 N N . GLU A 1 142 ? 29.892 15.585 -17.128 1.00 60.03 142 GLU A N 1
ATOM 1139 C CA . GLU A 1 142 ? 31.170 16.295 -16.938 1.00 60.03 142 GLU A CA 1
ATOM 1140 C C . GLU A 1 142 ? 31.672 16.973 -18.225 1.00 60.03 142 GLU A C 1
ATOM 1142 O O . GLU A 1 142 ? 32.516 17.866 -18.176 1.00 60.03 142 GLU A O 1
ATOM 1147 N N . ILE A 1 143 ? 31.094 16.638 -19.385 1.00 49.19 143 ILE A N 1
ATOM 1148 C CA . ILE A 1 143 ? 31.481 17.214 -20.678 1.00 49.19 143 ILE A CA 1
ATOM 1149 C C . ILE A 1 143 ? 30.523 18.357 -21.058 1.00 49.19 143 ILE A C 1
ATOM 1151 O O . ILE A 1 143 ? 29.451 18.129 -21.605 1.00 49.19 143 ILE A O 1
ATOM 1155 N N . GLY A 1 144 ? 30.935 19.596 -20.763 1.00 56.25 144 GLY A N 1
ATOM 1156 C CA . GLY A 1 144 ? 30.577 20.827 -21.488 1.00 56.25 144 GLY A CA 1
ATOM 1157 C C . GLY A 1 144 ? 29.091 21.227 -21.620 1.00 56.25 144 GLY A C 1
ATOM 1158 O O . GLY A 1 144 ? 28.371 20.735 -22.478 1.00 56.25 144 GLY A O 1
ATOM 1159 N N . LYS A 1 145 ? 28.700 22.293 -20.900 1.00 45.00 145 LYS A N 1
ATOM 1160 C CA . LYS A 1 145 ? 27.535 23.191 -21.143 1.00 45.00 145 LYS A CA 1
ATOM 1161 C C . LYS A 1 145 ? 26.113 22.780 -20.710 1.00 45.00 145 LYS A C 1
ATOM 1163 O O . LYS A 1 145 ? 25.188 23.553 -20.957 1.00 45.00 145 LYS A O 1
ATOM 1168 N N . GLU A 1 146 ? 25.913 21.715 -19.932 1.00 45.06 146 GLU A N 1
ATOM 1169 C CA . GLU A 1 146 ? 24.605 21.441 -19.285 1.00 45.06 146 GLU A CA 1
ATOM 1170 C C . GLU A 1 146 ? 24.656 21.298 -17.753 1.00 45.06 146 GLU A C 1
ATOM 1172 O O . GLU A 1 146 ? 23.863 20.582 -17.141 1.00 45.06 146 GLU A O 1
ATOM 1177 N N . ALA A 1 147 ? 25.511 22.080 -17.089 1.00 44.16 147 ALA A N 1
ATOM 1178 C CA . ALA A 1 147 ? 25.535 22.233 -15.627 1.00 44.16 147 ALA A CA 1
ATOM 1179 C C . ALA A 1 147 ? 24.287 22.957 -15.047 1.00 44.16 147 ALA A C 1
ATOM 1181 O O . ALA A 1 147 ? 24.382 23.689 -14.068 1.00 44.16 147 ALA A O 1
ATOM 1182 N N . ARG A 1 148 ? 23.102 22.791 -15.653 1.00 44.06 148 ARG A N 1
ATOM 1183 C CA . ARG A 1 148 ? 21.825 23.386 -15.207 1.00 44.06 148 ARG A CA 1
ATOM 1184 C C . ARG A 1 148 ? 20.989 22.475 -14.306 1.00 44.06 148 ARG A C 1
ATOM 1186 O O . ARG A 1 148 ? 19.958 22.910 -13.804 1.00 44.06 148 ARG A O 1
ATOM 1193 N N . TYR A 1 149 ? 21.442 21.247 -14.058 1.00 44.69 149 TYR A N 1
ATOM 1194 C CA . TYR A 1 149 ? 20.860 20.343 -13.062 1.00 44.69 149 TYR A CA 1
ATOM 1195 C C . TYR A 1 149 ? 21.783 20.197 -11.848 1.00 44.69 149 TYR A C 1
ATOM 1197 O O . TYR A 1 149 ? 22.038 19.093 -11.373 1.00 44.69 149 TYR A O 1
ATOM 1205 N N . GLN A 1 150 ? 22.308 21.316 -11.343 1.00 41.59 150 GLN A N 1
ATOM 1206 C CA . GLN A 1 150 ? 22.737 21.342 -9.950 1.00 41.59 150 GLN A CA 1
ATOM 1207 C C . GLN A 1 150 ? 21.491 21.155 -9.079 1.00 41.59 150 GLN A C 1
ATOM 1209 O O . GLN A 1 150 ? 20.416 21.661 -9.404 1.00 41.59 150 GLN A O 1
ATOM 1214 N N . ILE A 1 151 ? 21.638 20.349 -8.030 1.00 46.19 151 ILE A N 1
ATOM 1215 C CA . ILE A 1 151 ? 20.636 20.054 -7.005 1.00 46.19 151 ILE A CA 1
ATOM 1216 C C . ILE A 1 151 ? 19.987 21.377 -6.586 1.00 46.19 151 ILE A C 1
ATOM 1218 O O . ILE A 1 151 ? 20.603 22.180 -5.895 1.00 46.19 151 ILE A O 1
ATOM 1222 N N . ARG A 1 152 ? 18.772 21.646 -7.072 1.00 45.62 152 ARG A N 1
ATOM 1223 C CA . ARG A 1 152 ? 18.153 22.973 -6.952 1.00 45.62 152 ARG A CA 1
ATOM 1224 C C . ARG A 1 152 ? 17.730 23.335 -5.529 1.00 45.62 152 ARG A C 1
ATOM 1226 O O . ARG A 1 152 ? 17.338 24.475 -5.329 1.00 45.62 152 ARG A O 1
ATOM 1233 N N . ASP A 1 153 ? 17.837 22.426 -4.558 1.00 49.09 153 ASP A N 1
ATOM 1234 C CA . ASP A 1 153 ? 17.213 22.625 -3.247 1.00 49.09 153 ASP A CA 1
ATOM 1235 C C . ASP A 1 153 ? 18.029 22.147 -2.029 1.00 49.09 153 ASP A C 1
ATOM 1237 O O . ASP A 1 153 ? 17.507 22.191 -0.922 1.00 49.09 153 ASP A O 1
ATOM 1241 N N . SER A 1 154 ? 19.308 21.757 -2.140 1.00 46.09 154 SER A N 1
ATOM 1242 C CA . SER A 1 154 ? 20.082 21.423 -0.920 1.00 46.09 154 SER A CA 1
ATOM 1243 C C . SER A 1 154 ? 20.305 22.646 -0.022 1.00 46.09 154 SER A C 1
ATOM 1245 O O . SER A 1 154 ? 20.239 22.529 1.196 1.00 46.09 154 SER A O 1
ATOM 1247 N N . ASN A 1 155 ? 20.471 23.828 -0.622 1.00 43.66 155 ASN A N 1
ATOM 1248 C CA . ASN A 1 155 ? 20.685 25.081 0.112 1.00 43.66 155 ASN A CA 1
ATOM 1249 C C . ASN A 1 155 ? 19.375 25.766 0.545 1.00 43.66 155 ASN A C 1
ATOM 1251 O O . ASN A 1 155 ? 19.416 26.703 1.331 1.00 43.66 155 ASN A O 1
ATOM 1255 N N . LYS A 1 156 ? 18.216 25.321 0.036 1.00 45.09 156 LYS A N 1
ATOM 1256 C CA . LYS A 1 156 ? 16.897 25.787 0.506 1.00 45.09 156 LYS A CA 1
ATOM 1257 C C . LYS A 1 156 ? 16.400 25.000 1.711 1.00 45.09 156 LYS A C 1
ATOM 1259 O O . LYS A 1 156 ? 15.668 25.535 2.533 1.00 45.09 156 LYS A O 1
ATOM 1264 N N . ILE A 1 157 ? 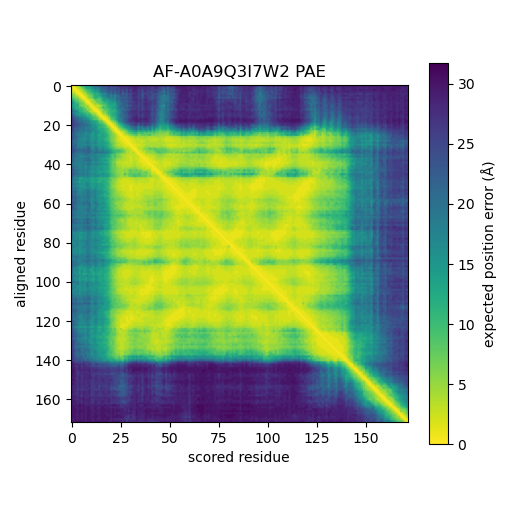16.805 23.736 1.812 1.00 46.97 157 ILE A N 1
ATOM 1265 C CA . ILE A 1 157 ? 16.485 22.897 2.964 1.00 46.97 157 ILE A CA 1
ATOM 1266 C C . ILE A 1 157 ? 17.227 23.419 4.204 1.00 46.97 157 ILE A C 1
ATOM 1268 O O . ILE A 1 157 ? 16.613 23.528 5.257 1.00 46.97 157 ILE A O 1
ATOM 1272 N N . SER A 1 158 ? 18.494 23.839 4.088 1.00 43.38 158 SER A N 1
ATOM 1273 C CA . SER A 1 158 ? 19.238 24.412 5.222 1.00 43.38 158 SER A CA 1
ATOM 1274 C C . SER A 1 158 ? 18.651 25.736 5.723 1.00 43.38 158 SER A C 1
ATOM 1276 O O . SER A 1 158 ? 18.506 25.907 6.928 1.00 43.38 158 SER A O 1
ATOM 1278 N N . SER A 1 159 ? 18.221 26.632 4.827 1.00 41.94 159 SER A N 1
ATOM 1279 C CA . SER A 1 159 ? 17.629 27.918 5.227 1.00 41.94 159 SER A CA 1
ATOM 1280 C C . SER A 1 159 ? 16.239 27.778 5.864 1.00 41.94 159 SER A C 1
ATOM 1282 O O . SER A 1 159 ? 15.867 28.598 6.691 1.00 41.94 159 SER A O 1
ATOM 1284 N N . GLN A 1 160 ? 15.475 26.731 5.523 1.00 44.34 160 GLN A N 1
ATOM 1285 C CA . GLN A 1 160 ? 14.182 26.452 6.166 1.00 44.34 160 GLN A CA 1
ATOM 1286 C C . GLN A 1 160 ? 14.317 25.805 7.552 1.00 44.34 160 GLN A C 1
ATOM 1288 O O . GLN A 1 160 ? 13.405 25.929 8.365 1.00 44.34 160 GLN A O 1
ATOM 1293 N N . PHE A 1 161 ? 15.434 25.127 7.838 1.00 42.72 161 PHE A N 1
ATOM 1294 C CA . PHE A 1 161 ? 15.727 24.620 9.183 1.00 42.72 161 PHE A CA 1
ATOM 1295 C C . PHE A 1 161 ? 16.338 25.691 10.098 1.00 42.72 161 PHE A C 1
ATOM 1297 O O . PHE A 1 161 ? 16.132 25.621 11.305 1.00 42.72 161 PHE A O 1
ATOM 1304 N N . GLU A 1 162 ? 17.020 26.697 9.543 1.00 43.53 162 GLU A N 1
ATOM 1305 C CA . GLU A 1 162 ? 17.470 27.876 10.298 1.00 43.53 162 GLU A CA 1
ATOM 1306 C C . GLU A 1 162 ? 16.313 28.848 10.610 1.00 43.53 162 GLU A C 1
ATOM 1308 O O . GLU A 1 162 ? 16.281 29.407 11.700 1.00 43.53 162 GLU A O 1
ATOM 1313 N N . GLU A 1 163 ? 15.301 28.977 9.738 1.00 42.59 163 GLU A N 1
ATOM 1314 C CA . GLU A 1 163 ? 14.080 29.770 10.010 1.00 42.59 163 GLU A CA 1
ATOM 1315 C C . GLU A 1 163 ? 13.090 29.111 10.997 1.00 42.59 163 GLU A C 1
ATOM 1317 O O . GLU A 1 163 ? 12.130 29.752 11.423 1.00 42.59 163 GLU A O 1
ATOM 1322 N N . LEU A 1 164 ? 13.307 27.850 11.388 1.00 37.72 164 LEU A N 1
ATOM 1323 C CA . LEU A 1 164 ? 12.535 27.165 12.440 1.00 37.72 164 LEU A CA 1
ATOM 1324 C C . LEU A 1 164 ? 13.268 27.124 13.793 1.00 37.72 164 LEU A C 1
ATOM 1326 O O . LEU A 1 164 ? 12.775 26.516 14.746 1.00 37.72 164 LEU A O 1
ATOM 1330 N N . GLY A 1 165 ? 14.425 27.783 13.892 1.00 42.31 165 GLY A N 1
ATOM 1331 C CA . GLY A 1 165 ? 15.136 28.023 15.144 1.00 42.31 165 GLY A CA 1
ATOM 1332 C C . GLY A 1 165 ? 14.556 29.212 15.905 1.00 42.31 165 GLY A C 1
ATOM 1333 O O . GLY A 1 165 ? 15.154 30.276 15.887 1.00 42.31 165 GLY A O 1
ATOM 1334 N N . ASP A 1 166 ? 13.372 29.026 16.491 1.00 46.12 166 ASP A N 1
ATOM 1335 C CA . ASP A 1 166 ? 12.926 29.606 17.772 1.00 46.12 166 ASP A CA 1
ATOM 1336 C C . ASP A 1 166 ? 11.425 29.332 17.943 1.00 46.12 166 ASP A C 1
ATOM 1338 O O . ASP A 1 166 ? 10.555 30.129 17.590 1.00 46.12 166 ASP A O 1
ATOM 1342 N N . VAL A 1 167 ? 11.099 28.166 18.501 1.00 37.53 167 VAL A N 1
ATOM 1343 C CA . VAL A 1 167 ? 9.820 27.984 19.195 1.00 37.53 167 VAL A CA 1
ATOM 1344 C C . VAL A 1 167 ? 10.076 27.172 20.455 1.00 37.53 167 VAL A C 1
ATOM 1346 O O . VAL A 1 167 ? 9.952 25.947 20.488 1.00 37.53 167 VAL A O 1
ATOM 1349 N N . ASP A 1 168 ? 10.448 27.890 21.510 1.00 46.50 168 ASP A N 1
ATOM 1350 C CA . ASP A 1 168 ? 10.161 27.479 22.877 1.00 46.50 168 ASP A CA 1
ATOM 1351 C C 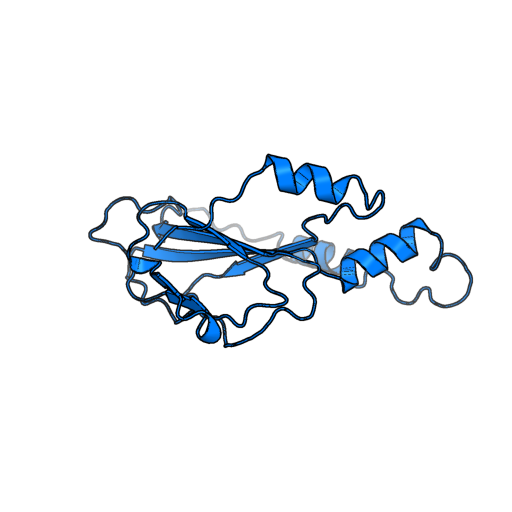. ASP A 1 168 ? 8.651 27.233 22.999 1.00 46.50 168 ASP A C 1
ATOM 1353 O O . ASP A 1 168 ? 7.856 28.170 23.071 1.00 46.50 168 ASP A O 1
ATOM 1357 N N . ALA A 1 169 ? 8.232 25.968 22.994 1.00 38.16 169 ALA A N 1
ATOM 1358 C CA . ALA A 1 169 ? 6.874 25.584 23.377 1.00 38.16 169 ALA A CA 1
ATOM 1359 C C . ALA A 1 169 ? 6.797 24.119 23.842 1.00 38.16 169 ALA A C 1
ATOM 1361 O O . ALA A 1 169 ? 5.984 23.332 23.364 1.00 38.16 169 ALA A O 1
ATOM 1362 N N . PHE A 1 170 ? 7.630 23.759 24.818 1.00 35.53 170 PHE A N 1
ATOM 1363 C CA . PHE A 1 170 ? 7.308 22.721 25.800 1.00 35.53 170 PHE A CA 1
ATOM 1364 C C . PHE A 1 170 ? 7.586 23.300 27.188 1.00 35.53 170 PHE A C 1
ATOM 1366 O O . PHE A 1 170 ? 8.715 23.267 27.667 1.00 35.53 170 PHE A O 1
ATOM 1373 N N . GLY A 1 171 ? 6.557 23.875 27.814 1.00 31.42 171 GLY A N 1
ATOM 1374 C CA . GLY A 1 171 ? 6.694 24.499 29.128 1.00 31.42 171 GLY A CA 1
ATOM 1375 C C . GLY A 1 171 ? 5.408 25.121 29.668 1.00 31.42 171 GLY A C 1
ATOM 1376 O O . GLY A 1 171 ? 5.308 26.339 29.747 1.00 31.42 171 GLY A O 1
ATOM 1377 N N . SER A 1 172 ? 4.413 24.294 29.995 1.00 35.03 172 SER A N 1
ATOM 1378 C CA . SER A 1 172 ? 3.606 24.292 31.239 1.00 35.03 172 SER A CA 1
ATOM 1379 C C . SER A 1 172 ? 2.429 23.330 31.111 1.00 35.03 172 SER A C 1
ATOM 1381 O O . SER A 1 172 ? 1.764 23.331 30.053 1.00 35.03 172 SER A O 1
#

Sequence (172 aa):
MGVPYFDQVNYVANVSANQGAFEFASALTFTINGLKNFPHVDKDALLYASGWWFQADKQTRKIQRDVSKLCTGGKLIFPNEHFLIDLSKCHALIQVVWASGTFFHYTDPSQENKTTMLVGLSIKCSRRLAKKMWRKSHGYYEIGKEARYQIRDSNKISSQFEELGDVDAFGS

Organism: NCBI:txid1389203

InterPro domains:
  IPR046798 Tet-like 2OG-Fe(II) oxygenase [PF20515] (19-110)

Solvent-accessible surface area (backbone atoms only — not comparable to full-atom values): 10193 Å² total; per-residue (Å²): 135,83,79,88,77,84,59,69,69,63,56,57,63,61,48,67,80,50,85,82,71,84,79,54,79,68,42,81,48,77,42,60,88,37,37,66,45,70,82,44,56,40,79,50,37,66,58,51,30,43,37,36,37,34,31,24,28,67,86,80,66,42,76,41,66,61,72,93,59,55,33,43,54,27,33,43,35,27,73,92,75,78,42,72,46,65,50,38,76,46,61,50,81,46,78,47,76,46,47,34,47,74,47,51,34,31,28,43,54,27,49,57,55,97,56,21,38,49,39,40,36,38,36,28,23,37,44,68,58,53,51,50,52,53,39,56,78,66,50,68,74,73,68,78,95,70,82,81,77,59,80,90,49,69,74,55,54,55,54,57,57,58,75,61,72,80,74,95,79,87,87,130

pLDDT: mean 73.42, std 22.46, range [25.06, 96.5]

Nearest PDB structures (foldseek):
  5lbb-assembly1_A-3  TM=4.498E-01  e=8.401E-03  Homo sapiens
  6zbn-assembly4_D  TM=5.520E-01  e=2.454E-02  Homo sapiens
  5lbc-assembly1_A  TM=4.981E-01  e=2.192E-02  Homo sapiens
  7ump-assembly1_A  TM=5.091E-01  e=2.906E-02  Homo sapiens
  4uwd-assembly1_A  TM=4.860E-01  e=1.851E-02  Homo sapiens

Foldseek 3Di:
DDDDDDDPVVVVVVVVVVPPDPQDQPDKDKDKDFAWDDWDAPQQFPFKKKKKKFKAWPPPRDGAQPLVQFWAAWKKDQVVVVDIDGCSPHNDMDMDMDRRNPTTIIIHTIGHDPTMMMMMMMTGRGNVVVVVVVCVVVCVPVDDDDPVPDPPPPVVVVVVVVVPPDDPPDDD

Mean predicted aligned error: 13.77 Å

=== Feature glossary ===
Feature key, reading from the visual/contextual features back to the raw sequence:

Rendered structure images. Structure images are PyMOL renders from six orthogonal camera directions. Cartoon representation draws helices as coils and strands as arrows; sticks shows the backbone as bonds; surface shows the solvent-excluded envelope. Rainbow coloring maps sequence position to hue (blue→red, N→C); chain coloring assigns a distinct color per polypeptide.

Contact-map, Ramachandran, and PAE plots. Three diagnostic plots accompany the record. The Cα contact map visualizes the tertiary structure as a 2D adjacency matrix (8 Å cutoff, sequence-local contacts suppressed). The Ramachandran plot shows the distribution of backbone (φ, ψ) torsions, with points in the α and β basins reflecting secondary structure content. The PAE plot shows AlphaFold's inter-residue confidence as a color matrix.

InterPro / GO / CATH / organism. The annotation block draws on four external resources. InterPro: which protein families and domains the sequence belongs to. GO: standardized terms for what the protein does, what process it participates in, and where in the cell it acts. CATH: which structural fold it has in the CATH hierarchy. Orga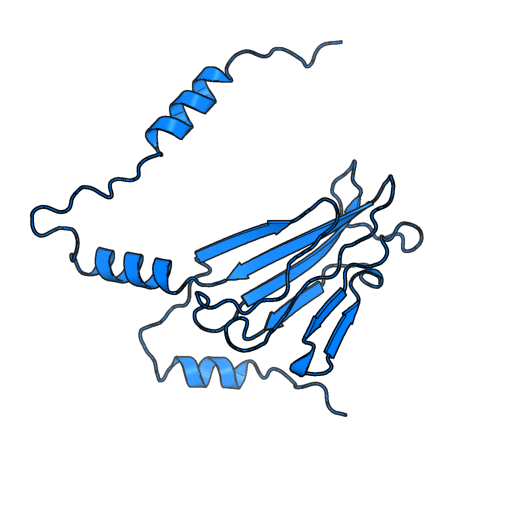nism: the species of origin.

Nearest PDB structures. Structural nearest neighbors (via Foldseek easy-search vs the PDB). Reported per hit: target PDB id, E-value, and alignment TM-score. A TM-score above ~0.5 is the conventional threshold for 'same fold'.

Predicted aligned error. Predicted aligned error is AlphaFold's pairwise confidence. Unlike pLDDT (per-residue), PAE is per-residue-pair and captures whether two parts of the structure are correctly placed relative to each other. Units are ångströms of expected positional error.

Solvent-accessible surface area. SASA measures how much of the protein is reachable by solvent. It is computed by rolling a water-sized probe over the atomic surface and summing the exposed area (Å²). Per-residue SASA distinguishes core (buried, low SASA) from surface (exposed, high SASA) residues; total SASA is a whole-molecule size measure.

B-factor. Crystallographic B-factors measure how much each atom's electron density is smeared out, in Å². They rise in mobile loops and surface residues and fall in the buried interior. In AlphaFold models this column is repurposed to hold pLDDT instead.

pLDDT. For AlphaFold models, the B-factor field carries pLDDT — the model's own estimate of local accuracy on a 0–100 scale. Regions with pLDDT<50 should be treated as essentially unmodeled; they often correspond to intrinsically disordered segments.

Backbone torsions (φ/ψ). φ (phi) and ψ (psi) are the two rotatable backbone dihedrals per residue: φ is the C(i-1)–N–Cα–C torsion, ψ is the N–Cα–C–N(i+1) torsion, both in degrees on (−180°, 180°]. α-helical residues cluster near (−60°, −45°); β-strand residues near (−120°, +130°). A Ramachandran plot is simply a scatter of (φ, ψ) for every residue.

Radius of gyration, Cα contacts, bounding box. Radius of gyration (Rg) is the root-mean-square distance of Cα atoms from their centroid — a single number for overall size and compactness. A globular domain of N residues has Rg ≈ 2.2·N^0.38 Å; an extended or disordered chain has a much larger Rg. The Cα contact count is the number of residue pairs whose Cα atoms are within 8 Å and are more than four positions apart in sequence — a standard proxy for tertiary packing density. The bounding box is the smallest axis-aligned box enclosing all Cα atoms.

Secondary structure (3-state, P-SEA). Three-state secondary structure (P-SEA) collapses the eight DSSP classes into helix (a), strand (b), and coil (c). P-SEA assigns these from Cα geometry alone — distances and angles — without requiring backbone oxygens, so it works on any Cα trace.

Secondary structure (8-state, DSSP). Secondary structure is the local, repeating backbone conformation. DSSP classifies it into eight states by reading the hydrogen-bond network: three helix types (H, G, I), two β types (E, B), two non-regular types (T, S), and unstructured coil (-).

Foldseek 3Di. The Foldseek 3Di string encodes local tertiary geometry as a 20-letter alphabet — one character per residue — derived from the relative positions of nearby Cα atoms. Unlike the amino-acid sequence, 3Di is a direct function of the 3D structure, so two proteins with the same fold have similar 3Di strings even at low sequence identity.

mmCIF coordinates. Structure coordinates are given as an mmCIF _atom_site loop: one row per atom with element, residue name, chain id, sequence number, and x/y/z position in Å. Only the four main-chain atoms per residue are included here; side chains are omitted to keep the record compact.

Sequence. This is the polypeptide sequence — one letter per residue, N-terminus first. Length ranges from a few dozen residues for small domains to over a thousand for large multi-domain proteins.